Protein AF-A0A1M7TNS9-F1 (afdb_monomer_lite)

Structure (mmCIF, N/CA/C/O backbone):
data_AF-A0A1M7TNS9-F1
#
_entry.id   AF-A0A1M7TNS9-F1
#
loop_
_atom_site.group_PDB
_atom_site.id
_atom_site.type_symbol
_atom_site.label_atom_id
_atom_site.label_alt_id
_atom_site.label_comp_id
_atom_site.label_asym_id
_atom_site.label_entity_id
_atom_site.label_seq_id
_atom_site.pdbx_PDB_ins_code
_atom_site.Cartn_x
_atom_site.Cartn_y
_atom_site.Cartn_z
_atom_site.occupancy
_atom_site.B_iso_or_equiv
_atom_site.auth_seq_id
_atom_site.auth_comp_id
_atom_site.auth_asym_id
_atom_site.auth_atom_id
_atom_site.pdbx_PDB_model_num
ATOM 1 N N . MET A 1 1 ? 35.925 1.914 -122.940 1.00 44.91 1 MET A N 1
ATOM 2 C CA . MET A 1 1 ? 35.795 0.771 -122.012 1.00 44.91 1 MET A CA 1
ATOM 3 C C . MET A 1 1 ? 35.498 1.302 -120.625 1.00 44.91 1 MET A C 1
ATOM 5 O O . MET A 1 1 ? 36.158 2.247 -120.224 1.00 44.91 1 MET A O 1
ATOM 9 N N . SER A 1 2 ? 34.609 0.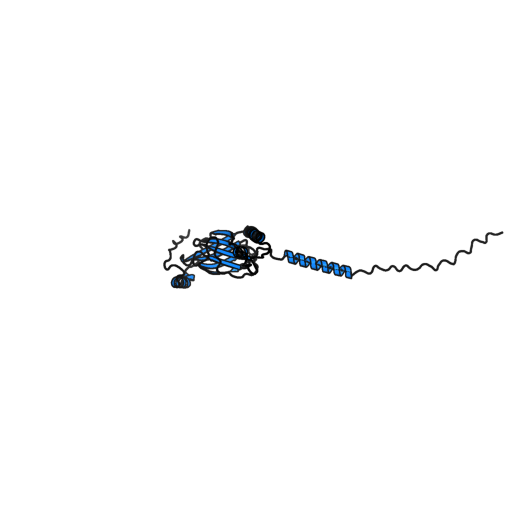695 -119.851 1.00 40.56 2 SER A N 1
ATOM 10 C CA . SER A 1 2 ? 33.141 0.746 -119.953 1.00 40.56 2 SER A CA 1
ATOM 11 C C . SER A 1 2 ? 32.619 0.941 -118.526 1.00 40.56 2 SER A C 1
ATOM 13 O O . SER A 1 2 ? 33.286 0.535 -117.581 1.00 40.56 2 SER A O 1
ATOM 15 N N . LYS A 1 3 ? 31.458 1.577 -118.369 1.00 41.41 3 LYS A N 1
ATOM 16 C CA . LYS A 1 3 ? 30.816 1.964 -117.098 1.00 41.41 3 LYS A CA 1
ATOM 17 C C . LYS A 1 3 ? 30.042 0.809 -116.423 1.00 41.41 3 LYS A C 1
ATOM 19 O O . LYS A 1 3 ? 29.083 1.068 -115.705 1.00 41.41 3 LYS A O 1
ATOM 24 N N . ASP A 1 4 ? 30.476 -0.439 -116.600 1.00 44.69 4 ASP A N 1
ATOM 25 C CA . ASP A 1 4 ? 29.670 -1.630 -116.267 1.00 44.69 4 ASP A CA 1
ATOM 26 C C . ASP A 1 4 ? 30.242 -2.495 -115.129 1.00 44.69 4 ASP A C 1
ATOM 28 O O . ASP A 1 4 ? 29.992 -3.693 -115.071 1.00 44.69 4 ASP A O 1
ATOM 32 N N . GLU A 1 5 ? 30.993 -1.905 -114.194 1.00 48.12 5 GLU A N 1
ATOM 33 C CA . GLU A 1 5 ? 31.653 -2.659 -113.109 1.00 48.12 5 GLU A CA 1
ATOM 34 C C . GLU A 1 5 ? 31.369 -2.100 -111.699 1.00 48.12 5 GLU A C 1
ATOM 36 O O . GLU A 1 5 ? 32.192 -2.203 -110.796 1.00 48.12 5 GLU A O 1
ATOM 41 N N . ILE A 1 6 ? 30.195 -1.484 -111.486 1.00 48.59 6 ILE A N 1
ATOM 42 C CA . ILE A 1 6 ? 29.756 -0.986 -110.157 1.00 48.59 6 ILE A CA 1
ATOM 43 C C . ILE A 1 6 ? 28.326 -1.453 -109.815 1.00 48.59 6 ILE A C 1
ATOM 45 O O . ILE A 1 6 ? 27.588 -0.797 -109.088 1.00 48.59 6 ILE A O 1
ATOM 49 N N . LEU A 1 7 ? 27.888 -2.605 -110.325 1.00 44.09 7 LEU A N 1
ATOM 50 C CA . LEU A 1 7 ? 26.550 -3.114 -110.009 1.00 44.09 7 LEU A CA 1
ATOM 51 C C . LEU A 1 7 ? 26.538 -4.629 -109.800 1.00 44.09 7 LEU A C 1
ATOM 53 O O . LEU A 1 7 ? 25.881 -5.345 -110.538 1.00 44.09 7 LEU A O 1
ATOM 57 N N . ASN A 1 8 ? 27.289 -5.118 -108.808 1.00 43.06 8 ASN A N 1
ATOM 58 C CA . ASN A 1 8 ? 27.123 -6.474 -108.263 1.00 43.06 8 ASN A CA 1
ATOM 59 C C . ASN A 1 8 ? 27.726 -6.616 -106.851 1.00 43.06 8 ASN A C 1
ATOM 61 O O . ASN A 1 8 ? 28.513 -7.511 -106.567 1.00 43.06 8 ASN A O 1
ATOM 65 N N . GLN A 1 9 ? 27.332 -5.727 -105.935 1.00 39.25 9 GLN A N 1
ATOM 66 C CA . GLN A 1 9 ? 27.571 -5.914 -104.497 1.00 39.25 9 GLN A CA 1
ATOM 67 C C . GLN A 1 9 ? 26.319 -5.544 -103.690 1.00 39.25 9 GLN A C 1
ATOM 69 O O . GLN A 1 9 ? 26.359 -4.802 -102.714 1.00 39.25 9 GLN A O 1
ATOM 74 N N . ALA A 1 10 ? 25.169 -6.030 -104.151 1.00 47.31 10 ALA A N 1
ATOM 75 C CA . ALA A 1 10 ? 23.907 -5.939 -103.437 1.00 47.31 10 ALA A CA 1
ATOM 76 C C . ALA A 1 10 ? 23.172 -7.271 -103.566 1.00 47.31 10 ALA A C 1
ATOM 78 O O . ALA A 1 10 ? 22.209 -7.341 -104.310 1.00 47.31 10 ALA A O 1
ATOM 79 N N . THR A 1 11 ? 23.668 -8.305 -102.877 1.00 42.72 11 THR A N 1
ATOM 80 C CA . THR A 1 11 ? 22.903 -9.460 -102.360 1.00 42.72 11 THR A CA 1
ATOM 81 C C . THR A 1 11 ? 23.885 -10.502 -101.831 1.00 42.72 11 THR A C 1
ATOM 83 O O . THR A 1 11 ? 24.214 -11.430 -102.550 1.00 42.72 11 THR A O 1
ATOM 86 N N . GLU A 1 12 ? 24.384 -10.316 -100.610 1.00 42.50 12 GLU A N 1
ATOM 87 C CA . GLU A 1 12 ? 24.831 -11.388 -99.698 1.00 42.50 12 GLU A CA 1
ATOM 88 C C . GLU A 1 12 ? 25.442 -10.732 -98.456 1.00 42.50 12 GLU A C 1
ATOM 90 O O . GLU A 1 12 ? 26.648 -10.665 -98.302 1.00 42.50 12 GLU A O 1
ATOM 95 N N . ASP A 1 13 ? 24.596 -10.149 -97.605 1.00 40.12 13 ASP A N 1
ATOM 96 C CA . ASP A 1 13 ? 24.930 -9.899 -96.189 1.00 40.12 13 ASP A CA 1
ATOM 97 C C . ASP A 1 13 ? 23.653 -9.625 -95.368 1.00 40.12 13 ASP A C 1
ATOM 99 O O . ASP A 1 13 ? 23.600 -8.829 -94.432 1.00 40.12 13 ASP A O 1
ATOM 103 N N . ALA A 1 14 ? 22.565 -10.312 -95.733 1.00 43.78 14 ALA A N 1
ATOM 104 C CA . ALA A 1 14 ? 21.267 -10.229 -95.065 1.00 43.78 14 ALA A CA 1
ATOM 105 C C . ALA A 1 14 ? 20.866 -11.578 -94.447 1.00 43.78 14 ALA A C 1
ATOM 107 O O . ALA A 1 14 ? 19.731 -12.025 -94.577 1.00 43.78 14 ALA A O 1
ATOM 108 N N . SER A 1 15 ? 21.790 -12.247 -93.756 1.00 42.84 15 SER A N 1
ATOM 109 C CA . SER A 1 15 ? 21.465 -13.430 -92.947 1.00 42.84 15 SER A CA 1
ATOM 110 C C . SER A 1 15 ? 22.387 -13.543 -91.733 1.00 42.84 15 SER A C 1
ATOM 112 O O . SER A 1 15 ? 23.173 -14.477 -91.603 1.00 42.84 15 SER A O 1
ATOM 114 N N . GLY A 1 16 ? 22.321 -12.560 -90.834 1.00 43.53 16 GLY A N 1
ATOM 115 C CA . GLY A 1 16 ? 23.214 -12.538 -89.674 1.00 43.53 16 GLY A CA 1
ATOM 116 C C . GLY A 1 16 ? 22.751 -11.734 -88.466 1.00 43.5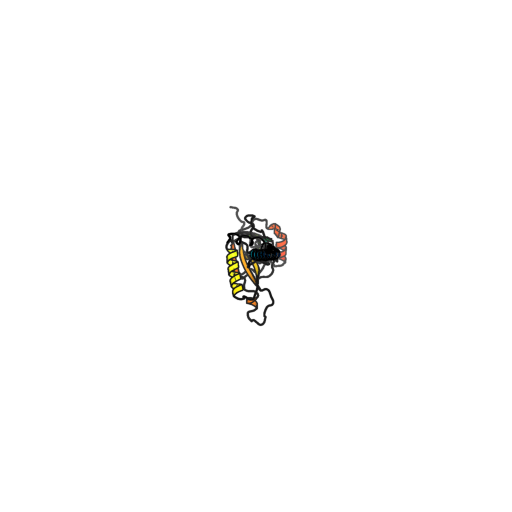3 16 GLY A C 1
ATOM 117 O O . GLY A 1 16 ? 23.543 -11.534 -87.551 1.00 43.53 16 GLY A O 1
ATOM 118 N N . VAL A 1 17 ? 21.497 -11.276 -88.393 1.00 43.16 17 VAL A N 1
ATOM 119 C CA . VAL A 1 17 ? 21.008 -10.604 -87.177 1.00 43.16 17 VAL A CA 1
ATOM 120 C C . VAL A 1 17 ? 20.424 -11.654 -86.238 1.00 43.16 17 VAL A C 1
ATOM 122 O O . VAL A 1 17 ? 19.230 -11.944 -86.244 1.00 43.16 17 VAL A O 1
ATOM 125 N N . LYS A 1 18 ? 21.297 -12.243 -85.411 1.00 47.69 18 LYS A N 1
ATOM 126 C CA . LYS A 1 18 ? 20.897 -12.990 -84.212 1.00 47.69 18 LYS A CA 1
ATOM 127 C C . LYS A 1 18 ? 19.943 -12.115 -83.400 1.00 47.69 18 LYS A C 1
ATOM 129 O O . LYS A 1 18 ? 20.357 -11.099 -82.840 1.00 47.69 18 LYS A O 1
ATOM 134 N N . SER A 1 19 ? 18.678 -12.520 -83.308 1.00 49.22 19 SER A N 1
ATOM 135 C CA . SER A 1 19 ? 17.723 -11.913 -82.389 1.00 49.22 19 SER A CA 1
ATOM 136 C C . SER A 1 19 ? 18.289 -12.004 -80.970 1.00 49.22 19 SER A C 1
ATOM 138 O O . SER A 1 19 ? 18.367 -13.092 -80.393 1.00 49.22 19 SER A O 1
ATOM 140 N N . LYS A 1 20 ? 18.697 -10.872 -80.391 1.00 52.25 20 LYS A N 1
ATOM 141 C CA . LYS A 1 20 ? 18.893 -10.765 -78.945 1.00 52.25 20 LYS A CA 1
ATOM 142 C C . LYS A 1 20 ? 17.519 -10.968 -78.309 1.00 52.25 20 LYS A C 1
ATOM 144 O O . LYS A 1 20 ? 16.731 -10.031 -78.235 1.00 52.25 20 LYS A O 1
ATOM 149 N N . GLN A 1 21 ? 17.211 -12.196 -77.892 1.00 49.78 21 GLN A N 1
ATOM 150 C CA . GLN A 1 21 ? 16.093 -12.437 -76.989 1.00 49.78 21 GLN A CA 1
ATOM 151 C C . GLN A 1 21 ? 16.329 -11.579 -75.744 1.00 49.78 21 GLN A C 1
ATOM 153 O O . GLN A 1 21 ? 17.266 -11.812 -74.980 1.00 49.78 21 GLN A O 1
ATOM 158 N N . ALA A 1 22 ? 15.505 -10.548 -75.573 1.00 54.09 22 ALA A N 1
ATOM 159 C CA . ALA A 1 22 ? 15.436 -9.787 -74.343 1.00 54.09 22 ALA A CA 1
ATOM 160 C C . ALA A 1 22 ? 14.963 -10.743 -73.241 1.00 54.09 22 ALA A C 1
ATOM 162 O O . ALA A 1 22 ? 13.783 -11.081 -73.151 1.00 54.09 22 ALA A O 1
ATOM 163 N N . ILE A 1 23 ? 15.901 -11.226 -72.426 1.00 53.84 23 ILE A N 1
ATOM 164 C CA . ILE A 1 23 ? 15.588 -11.976 -71.213 1.00 53.84 23 ILE A CA 1
ATOM 165 C C . ILE A 1 23 ? 14.885 -10.985 -70.285 1.00 53.84 23 ILE A C 1
ATOM 167 O O . ILE A 1 23 ? 15.528 -10.143 -69.658 1.00 53.84 23 ILE A O 1
ATOM 171 N N . ALA A 1 24 ? 13.553 -11.045 -70.240 1.00 59.25 24 ALA A N 1
ATOM 172 C CA . ALA A 1 24 ? 12.770 -10.262 -69.297 1.00 59.25 24 ALA A CA 1
ATOM 173 C C . ALA A 1 24 ? 13.310 -10.528 -67.879 1.00 59.25 24 ALA A C 1
ATOM 175 O O . ALA A 1 24 ? 13.500 -11.696 -67.516 1.00 59.25 24 ALA A O 1
ATOM 176 N N . PRO A 1 25 ? 13.586 -9.487 -67.069 1.00 58.31 25 PRO A N 1
ATOM 177 C CA . PRO A 1 25 ? 14.150 -9.673 -65.743 1.00 58.31 25 PRO A CA 1
ATOM 178 C C . PRO A 1 25 ? 13.197 -10.551 -64.939 1.00 58.31 25 PRO A C 1
ATOM 180 O O . PRO A 1 25 ? 12.050 -10.180 -64.676 1.00 58.31 25 PRO A O 1
ATOM 183 N N . LYS A 1 26 ? 13.664 -11.754 -64.590 1.00 55.75 26 LYS A N 1
ATOM 184 C CA . LYS A 1 26 ? 12.904 -12.756 -63.844 1.00 55.75 26 LYS A CA 1
ATOM 185 C C . LYS A 1 26 ? 12.477 -12.110 -62.525 1.00 55.75 26 LYS A C 1
ATOM 187 O O . LYS A 1 26 ? 13.290 -11.934 -61.620 1.00 55.75 26 LYS A O 1
ATOM 192 N N . LYS A 1 27 ? 11.214 -11.671 -62.466 1.00 57.38 27 LYS A N 1
ATOM 193 C CA . LYS A 1 27 ? 10.618 -10.887 -61.376 1.00 57.38 27 LYS A CA 1
ATOM 194 C C . LYS A 1 27 ? 10.907 -11.612 -60.063 1.00 57.38 27 LYS A C 1
ATOM 196 O O . LYS A 1 27 ? 10.343 -12.673 -59.807 1.00 57.38 27 LYS A O 1
ATOM 201 N N . ASN A 1 28 ? 11.837 -11.073 -59.274 1.00 60.94 28 ASN A N 1
ATOM 202 C CA . ASN A 1 28 ? 12.432 -11.760 -58.128 1.00 60.94 28 ASN A CA 1
ATOM 203 C C . ASN A 1 28 ? 11.440 -11.772 -56.944 1.00 60.94 28 ASN A C 1
ATOM 205 O O . ASN A 1 28 ? 11.574 -11.032 -55.970 1.00 60.94 28 ASN A O 1
ATOM 209 N N . SER A 1 29 ? 10.365 -12.558 -57.072 1.00 62.47 29 SER A N 1
ATOM 210 C CA . SER A 1 29 ? 9.245 -12.623 -56.122 1.00 62.47 29 SER A CA 1
ATOM 211 C C . SER A 1 29 ? 9.676 -13.148 -54.752 1.00 62.47 29 SER A C 1
ATOM 213 O O . SER A 1 29 ? 9.103 -12.757 -53.737 1.00 62.47 29 SER A O 1
ATOM 215 N N . LYS A 1 30 ? 10.739 -13.962 -54.714 1.00 65.25 30 LYS A N 1
ATOM 216 C CA . LYS A 1 30 ? 11.365 -14.448 -53.479 1.00 65.25 30 LYS A CA 1
ATOM 217 C C . LYS A 1 30 ? 12.004 -13.315 -52.672 1.00 65.25 30 LYS A C 1
ATOM 219 O O . LYS A 1 30 ? 11.845 -13.293 -51.459 1.00 65.25 30 LYS A O 1
ATOM 224 N N . PHE A 1 31 ? 12.641 -12.340 -53.332 1.00 67.75 31 PHE A N 1
ATOM 225 C CA . PHE A 1 31 ? 13.213 -11.170 -52.655 1.00 67.75 31 PHE A CA 1
ATOM 226 C C . PHE A 1 31 ? 12.115 -10.332 -51.990 1.00 67.75 31 PHE A C 1
ATOM 228 O O . PHE A 1 31 ? 12.182 -10.067 -50.797 1.00 67.75 31 PHE A O 1
ATOM 235 N N . LYS A 1 32 ? 11.029 -10.036 -52.721 1.00 76.06 32 LYS A N 1
ATOM 236 C CA . LYS A 1 32 ? 9.882 -9.283 -52.179 1.00 76.06 32 LYS A CA 1
ATOM 237 C C . LYS A 1 32 ? 9.186 -10.004 -51.019 1.00 76.06 32 LYS A C 1
ATOM 239 O O . LYS A 1 32 ? 8.798 -9.357 -50.052 1.00 76.06 32 LYS A O 1
ATOM 244 N N . ARG A 1 33 ? 9.058 -11.335 -51.090 1.00 80.94 33 ARG A N 1
ATOM 245 C CA . ARG A 1 33 ? 8.479 -12.150 -50.011 1.00 80.94 33 ARG A CA 1
ATOM 246 C C . ARG A 1 33 ? 9.361 -12.153 -48.759 1.00 80.94 33 ARG A C 1
ATOM 248 O O . ARG A 1 33 ? 8.836 -11.989 -47.665 1.00 80.94 33 ARG A O 1
ATOM 255 N N . ASN A 1 34 ? 10.679 -12.276 -48.912 1.00 83.69 34 ASN A N 1
ATOM 256 C CA . ASN A 1 34 ? 11.610 -12.259 -47.782 1.00 83.69 34 ASN A CA 1
ATOM 257 C C . ASN A 1 34 ? 11.671 -10.877 -47.114 1.00 83.69 34 ASN A C 1
ATOM 259 O O . ASN A 1 34 ? 11.631 -10.797 -45.891 1.00 83.69 34 ASN A O 1
ATOM 263 N N . THR A 1 35 ? 11.686 -9.792 -47.896 1.00 88.69 35 THR A N 1
ATOM 264 C CA . THR A 1 35 ? 11.624 -8.424 -47.358 1.00 88.69 35 THR A CA 1
ATOM 265 C C . THR A 1 35 ? 10.333 -8.183 -46.578 1.00 88.69 35 THR A C 1
ATOM 267 O O . THR A 1 35 ? 10.379 -7.624 -45.486 1.00 88.69 35 THR A O 1
ATOM 270 N N . LEU A 1 36 ? 9.188 -8.649 -47.091 1.00 90.00 36 LEU A N 1
ATOM 271 C CA . LEU A 1 36 ? 7.907 -8.512 -46.397 1.00 90.00 36 LEU A CA 1
ATOM 272 C C . LEU A 1 36 ? 7.891 -9.280 -45.067 1.00 90.00 36 LEU A C 1
ATOM 274 O O . LEU A 1 36 ? 7.449 -8.736 -44.062 1.00 90.00 36 LEU A O 1
ATOM 278 N N . ILE A 1 37 ? 8.414 -10.511 -45.037 1.00 91.62 37 ILE A N 1
ATOM 279 C CA . ILE A 1 37 ? 8.501 -11.312 -43.805 1.00 91.62 37 ILE A CA 1
ATOM 280 C C . ILE A 1 37 ? 9.378 -10.613 -42.758 1.00 91.62 37 ILE A C 1
ATOM 282 O O . ILE A 1 37 ? 8.980 -10.517 -41.601 1.00 91.62 37 ILE A O 1
ATOM 286 N N . ILE A 1 38 ? 10.539 -10.082 -43.156 1.00 93.38 38 ILE A N 1
ATOM 287 C CA . ILE A 1 38 ? 11.439 -9.361 -42.242 1.00 93.38 38 ILE A CA 1
ATOM 288 C C . ILE A 1 38 ? 10.752 -8.117 -41.670 1.00 93.38 38 ILE A C 1
ATOM 290 O O . ILE A 1 38 ? 10.816 -7.894 -40.464 1.00 93.38 38 ILE A O 1
ATOM 294 N N . LEU A 1 39 ? 10.054 -7.335 -42.500 1.00 93.88 39 LEU A N 1
ATOM 295 C CA . LEU A 1 39 ? 9.316 -6.159 -42.032 1.00 93.88 39 LEU A CA 1
ATOM 296 C C . LEU A 1 39 ? 8.210 -6.534 -41.043 1.00 93.88 39 LEU A C 1
ATOM 298 O O . LEU A 1 39 ? 8.081 -5.880 -40.014 1.00 93.88 39 LEU A O 1
ATOM 302 N N . VAL A 1 40 ? 7.465 -7.614 -41.298 1.00 94.00 40 VAL A N 1
ATOM 303 C CA . VAL A 1 40 ? 6.456 -8.115 -40.352 1.00 94.00 40 VAL A CA 1
ATOM 304 C C . VAL A 1 40 ? 7.104 -8.520 -39.027 1.00 94.00 40 VAL A C 1
ATOM 306 O O . VAL A 1 40 ? 6.605 -8.128 -37.978 1.00 94.00 40 VAL A O 1
ATOM 309 N N . ILE A 1 41 ? 8.236 -9.232 -39.047 1.00 93.25 41 ILE A N 1
ATOM 310 C CA . ILE A 1 41 ? 8.958 -9.615 -37.821 1.00 93.25 41 ILE A CA 1
ATOM 311 C C . ILE A 1 41 ? 9.432 -8.376 -37.055 1.00 93.25 41 ILE A C 1
ATOM 313 O O . ILE A 1 41 ? 9.261 -8.321 -35.841 1.00 93.25 41 ILE A O 1
ATOM 317 N N . ILE A 1 42 ? 9.978 -7.366 -37.739 1.00 92.62 42 ILE A N 1
ATOM 318 C CA . ILE A 1 42 ? 10.406 -6.110 -37.110 1.00 92.62 42 ILE A CA 1
ATOM 319 C C . ILE A 1 42 ? 9.206 -5.375 -36.510 1.00 92.62 42 ILE A C 1
ATOM 321 O O . ILE A 1 42 ? 9.280 -4.946 -35.364 1.00 92.62 42 ILE A O 1
ATOM 325 N N . CYS A 1 43 ? 8.088 -5.258 -37.229 1.00 89.69 43 CYS A N 1
ATOM 326 C CA . CYS A 1 43 ? 6.877 -4.621 -36.714 1.00 89.69 43 CYS A CA 1
ATOM 327 C C . CYS A 1 43 ? 6.316 -5.364 -35.497 1.00 89.69 43 CYS A C 1
ATOM 329 O O . CYS A 1 43 ? 5.977 -4.722 -34.506 1.00 89.69 43 CYS A O 1
ATOM 331 N N . VAL A 1 44 ? 6.271 -6.699 -35.535 1.00 86.88 44 VAL A N 1
ATOM 332 C CA . VAL A 1 44 ? 5.850 -7.528 -34.397 1.00 86.88 44 VAL A CA 1
ATOM 333 C C . VAL A 1 44 ? 6.815 -7.360 -33.226 1.00 86.88 44 VAL A C 1
ATOM 335 O O . VAL A 1 44 ? 6.365 -7.188 -32.102 1.00 86.88 44 VAL A O 1
ATOM 338 N N . PHE A 1 45 ? 8.128 -7.342 -33.465 1.00 84.19 45 PHE A N 1
ATOM 339 C CA . PHE A 1 45 ? 9.131 -7.135 -32.421 1.00 84.19 45 PHE A CA 1
ATOM 340 C C . PHE A 1 45 ? 9.048 -5.730 -31.814 1.00 84.19 45 PHE A C 1
ATOM 342 O O . PHE A 1 45 ? 9.101 -5.586 -30.595 1.00 84.19 45 PHE A O 1
ATOM 349 N N . MET A 1 46 ? 8.877 -4.688 -32.628 1.00 83.19 46 MET A N 1
ATOM 350 C CA . MET A 1 46 ? 8.695 -3.322 -32.135 1.00 83.19 46 MET A CA 1
ATOM 351 C C . MET A 1 46 ? 7.401 -3.200 -31.332 1.00 83.19 46 MET A C 1
ATOM 353 O O . MET A 1 46 ? 7.457 -2.715 -30.207 1.00 83.19 46 MET A O 1
ATOM 357 N N . ALA A 1 47 ? 6.278 -3.715 -31.843 1.00 78.56 47 ALA A N 1
ATOM 358 C CA . ALA A 1 47 ? 5.012 -3.757 -31.112 1.00 78.56 47 ALA A CA 1
ATOM 359 C C . ALA A 1 47 ? 5.148 -4.535 -29.794 1.00 78.56 47 ALA A C 1
ATOM 361 O O . ALA A 1 47 ? 4.678 -4.095 -28.752 1.00 78.56 47 ALA A O 1
ATOM 362 N N . TYR A 1 48 ? 5.859 -5.661 -29.806 1.00 75.38 48 TYR A N 1
ATOM 363 C CA . TYR A 1 48 ? 6.116 -6.458 -28.612 1.00 75.38 48 TYR A CA 1
ATOM 364 C C . TYR A 1 48 ? 6.921 -5.700 -27.549 1.00 75.38 48 TYR A C 1
ATOM 366 O O . TYR A 1 48 ? 6.639 -5.821 -26.360 1.00 75.38 48 TYR A O 1
ATOM 374 N N . ASN A 1 49 ? 7.908 -4.898 -27.956 1.00 73.38 49 ASN A N 1
ATOM 375 C CA . ASN A 1 49 ? 8.717 -4.106 -27.029 1.00 73.38 49 ASN A CA 1
ATOM 376 C C . ASN A 1 49 ? 8.012 -2.827 -26.552 1.00 73.38 49 ASN A C 1
ATOM 378 O O . ASN A 1 49 ? 8.271 -2.387 -25.434 1.00 73.38 49 ASN A O 1
ATOM 382 N N . THR A 1 50 ? 7.126 -2.228 -27.353 1.00 70.25 50 THR A N 1
ATOM 383 C CA . THR A 1 50 ? 6.367 -1.031 -26.952 1.00 70.25 50 THR A CA 1
ATOM 384 C C . THR A 1 50 ? 5.154 -1.355 -26.087 1.00 70.25 50 THR A C 1
ATOM 386 O O . THR A 1 50 ? 4.804 -0.551 -25.230 1.00 70.25 50 THR A O 1
ATOM 389 N N . LEU A 1 51 ? 4.536 -2.524 -26.279 1.00 65.88 51 LEU A N 1
ATOM 390 C CA . LEU A 1 51 ? 3.352 -2.962 -25.531 1.00 65.88 51 LEU A CA 1
ATOM 391 C C . LEU A 1 51 ? 3.689 -3.652 -24.205 1.00 65.88 51 LEU A C 1
ATOM 393 O O . LEU A 1 51 ? 2.792 -3.892 -23.399 1.00 65.88 51 LEU A O 1
ATOM 397 N N . ARG A 1 52 ? 4.961 -3.993 -23.956 1.00 67.25 52 ARG A N 1
ATOM 398 C CA . ARG A 1 52 ? 5.363 -4.560 -22.668 1.00 67.25 52 ARG A CA 1
ATOM 399 C C . ARG A 1 52 ? 5.268 -3.488 -21.578 1.00 67.25 52 ARG A C 1
ATOM 401 O O . ARG A 1 52 ? 5.883 -2.429 -21.724 1.00 67.25 52 ARG A O 1
ATOM 408 N N . PRO A 1 53 ? 4.569 -3.773 -20.467 1.00 68.50 53 PRO A N 1
ATOM 409 C CA . PRO A 1 53 ? 4.606 -2.892 -19.319 1.00 68.50 53 PRO A CA 1
ATOM 410 C C . PRO A 1 53 ? 6.056 -2.715 -18.859 1.00 68.50 53 PRO A C 1
ATOM 412 O O . PRO A 1 53 ? 6.791 -3.694 -18.691 1.00 68.50 53 PRO A O 1
ATOM 415 N N . LYS A 1 54 ? 6.485 -1.461 -18.708 1.00 77.69 54 LYS A N 1
ATOM 416 C CA . LYS A 1 54 ? 7.834 -1.135 -18.241 1.00 77.69 54 LYS A CA 1
ATOM 417 C C . LYS A 1 54 ? 7.849 -1.168 -16.712 1.00 77.69 54 LYS A C 1
ATOM 419 O O . LYS A 1 54 ? 6.907 -0.667 -16.105 1.00 77.69 54 LYS A O 1
ATOM 424 N N . PRO A 1 55 ? 8.886 -1.739 -16.081 1.00 81.62 55 PRO A N 1
ATOM 425 C CA . PRO A 1 55 ? 9.003 -1.699 -14.634 1.00 81.62 55 PRO A CA 1
ATOM 426 C C . PRO A 1 55 ? 9.159 -0.250 -14.124 1.00 81.62 55 PRO A C 1
ATOM 428 O O . PRO A 1 55 ? 9.684 0.595 -14.855 1.00 81.62 55 PRO A O 1
ATOM 431 N N . PRO A 1 56 ? 8.769 0.025 -12.868 1.00 90.31 56 PRO A N 1
ATOM 432 C CA . PRO A 1 56 ? 8.193 -0.926 -11.922 1.00 90.31 56 PRO A CA 1
ATOM 433 C C . PRO A 1 56 ? 6.719 -1.213 -12.213 1.00 90.31 56 PRO A C 1
ATOM 435 O O . PRO A 1 56 ? 5.921 -0.314 -12.442 1.00 90.31 56 PRO A O 1
ATOM 438 N N . MET A 1 57 ? 6.374 -2.493 -12.148 1.00 91.31 57 MET A N 1
ATOM 439 C CA . MET A 1 57 ? 4.996 -2.977 -12.136 1.00 91.31 57 MET A CA 1
ATOM 440 C C . MET A 1 57 ? 4.730 -3.602 -10.776 1.00 91.31 57 MET A C 1
ATOM 442 O O . MET A 1 57 ? 5.619 -4.258 -10.221 1.00 91.31 57 MET A O 1
ATOM 446 N N . ILE A 1 58 ? 3.525 -3.413 -10.259 1.00 92.25 58 ILE A N 1
ATOM 447 C CA . ILE A 1 58 ? 3.052 -4.022 -9.020 1.00 92.25 58 ILE A CA 1
ATOM 448 C C . ILE A 1 58 ? 2.647 -5.454 -9.340 1.00 92.25 58 ILE A C 1
ATOM 450 O O . ILE A 1 58 ? 1.927 -5.694 -10.302 1.00 92.25 58 ILE A O 1
ATOM 454 N N . TYR A 1 59 ? 3.129 -6.402 -8.551 1.00 91.12 59 TYR A N 1
ATOM 455 C CA . TYR A 1 59 ? 2.781 -7.814 -8.679 1.00 91.12 59 TYR A CA 1
ATOM 456 C C . TYR A 1 59 ? 1.926 -8.293 -7.504 1.00 91.12 59 TYR A C 1
ATOM 458 O O . TYR A 1 59 ? 0.992 -9.076 -7.683 1.00 91.12 59 TYR A O 1
ATOM 466 N N . ASP A 1 60 ? 2.225 -7.779 -6.311 1.00 91.19 60 ASP A N 1
ATOM 467 C CA . ASP A 1 60 ? 1.474 -8.058 -5.095 1.00 91.19 60 ASP A CA 1
ATOM 468 C C . ASP A 1 60 ? 1.013 -6.749 -4.444 1.00 91.19 60 ASP A C 1
ATOM 470 O O . ASP A 1 60 ? 1.654 -5.704 -4.583 1.00 91.19 60 ASP A O 1
ATOM 474 N N . LEU A 1 61 ? -0.074 -6.810 -3.683 1.00 92.06 61 LEU A N 1
ATOM 475 C CA . LEU A 1 61 ? -0.515 -5.701 -2.844 1.00 92.06 61 LEU A CA 1
ATOM 476 C C . LEU A 1 61 ? -0.767 -6.198 -1.418 1.00 92.06 61 LEU A C 1
ATOM 478 O O . LEU A 1 61 ? -1.336 -7.268 -1.208 1.00 92.06 61 LEU A O 1
ATOM 482 N N . ALA A 1 62 ? -0.311 -5.430 -0.437 1.00 92.75 62 ALA A N 1
ATOM 483 C CA . ALA A 1 62 ? -0.425 -5.747 0.982 1.00 92.75 62 ALA A CA 1
ATOM 484 C C . ALA A 1 62 ? -1.126 -4.609 1.729 1.00 92.75 62 ALA A C 1
ATOM 486 O O . ALA A 1 62 ? -0.971 -3.448 1.360 1.00 92.75 62 ALA A O 1
ATOM 487 N N . LEU A 1 63 ? -1.866 -4.951 2.783 1.00 93.56 63 LEU A N 1
ATOM 488 C CA . LEU A 1 63 ? -2.415 -3.996 3.740 1.00 93.56 63 LEU A CA 1
ATOM 489 C C . LEU A 1 63 ? -1.799 -4.301 5.097 1.00 93.56 63 LEU A C 1
ATOM 491 O O . LEU A 1 63 ? -1.810 -5.446 5.544 1.00 93.56 63 LEU A O 1
ATOM 495 N N . VAL A 1 64 ? -1.281 -3.267 5.740 1.00 94.69 64 VAL A N 1
ATOM 496 C CA . VAL A 1 64 ? -0.780 -3.304 7.111 1.00 94.69 64 VAL A CA 1
ATOM 497 C C . VAL A 1 64 ? -1.435 -2.184 7.899 1.00 94.69 64 VAL A C 1
ATOM 499 O O . VAL A 1 64 ? -1.875 -1.184 7.326 1.00 94.69 64 VAL A O 1
ATOM 502 N N . SER A 1 65 ? -1.519 -2.341 9.213 1.00 94.12 65 SER A N 1
ATOM 503 C CA . SER A 1 65 ? -2.261 -1.397 10.041 1.00 94.12 65 SER A CA 1
ATOM 504 C C . SER A 1 65 ? -1.673 -1.232 11.431 1.00 94.12 65 SER A C 1
ATOM 506 O O . SER A 1 65 ? -1.002 -2.122 11.956 1.00 94.12 65 SER A O 1
ATOM 508 N N . GLN A 1 66 ? -1.893 -0.048 12.006 1.00 93.12 66 GLN A N 1
ATOM 509 C CA . GLN A 1 66 ? -1.492 0.260 13.380 1.00 93.12 66 GLN A CA 1
ATOM 510 C C . GLN A 1 66 ? -2.440 -0.373 14.397 1.00 93.12 66 GLN A C 1
ATOM 512 O O . GLN A 1 66 ? -2.020 -0.807 15.465 1.00 93.12 66 GLN A O 1
ATOM 517 N N . HIS A 1 67 ? -3.723 -0.423 14.048 1.00 92.12 67 HIS A N 1
ATOM 518 C CA . HIS A 1 67 ? -4.782 -1.049 14.826 1.00 92.12 67 HIS A CA 1
ATOM 519 C C . HIS A 1 67 ? -5.315 -2.291 14.126 1.00 92.12 67 HIS A C 1
ATOM 521 O O . HIS A 1 67 ? -5.069 -2.512 12.941 1.00 92.12 67 HIS A O 1
ATOM 527 N N . TYR A 1 68 ? -6.113 -3.073 14.849 1.00 93.25 68 TYR A N 1
ATOM 528 C CA . TYR A 1 68 ? -6.971 -4.073 14.231 1.00 93.25 68 TYR A CA 1
ATOM 529 C C . TYR A 1 68 ? -8.057 -3.370 13.399 1.00 93.25 68 TYR A C 1
ATOM 531 O O . TYR A 1 68 ? -8.942 -2.702 13.942 1.00 93.25 68 TYR A O 1
ATOM 539 N N . VAL A 1 69 ? -7.987 -3.501 12.077 1.00 94.06 69 VAL A N 1
ATOM 540 C CA . VAL A 1 69 ? -8.886 -2.857 11.113 1.00 94.06 69 VAL A CA 1
ATOM 541 C C . VAL A 1 69 ? -9.500 -3.880 10.164 1.00 94.06 69 VAL A C 1
ATOM 543 O O . VAL A 1 69 ? -8.955 -4.963 9.963 1.00 94.06 69 VAL A O 1
ATOM 546 N N . TRP A 1 70 ? -10.618 -3.520 9.538 1.00 94.50 70 TRP A N 1
ATOM 547 C CA . TRP A 1 70 ? -11.167 -4.211 8.376 1.00 94.50 70 TRP A CA 1
ATOM 548 C C . TRP A 1 70 ? -10.988 -3.350 7.125 1.00 94.50 70 TRP A C 1
ATOM 550 O O . TRP A 1 70 ? -11.634 -2.313 6.986 1.00 94.50 70 TRP A O 1
ATOM 560 N N . GLY A 1 71 ? -10.145 -3.788 6.193 1.00 94.06 71 GLY A N 1
ATOM 561 C CA . GLY A 1 71 ? -9.978 -3.144 4.896 1.00 94.06 71 GLY A CA 1
ATOM 562 C C . GLY A 1 71 ? -11.171 -3.416 3.983 1.00 94.06 71 GLY A C 1
ATOM 563 O O . GLY A 1 71 ? -11.214 -4.460 3.329 1.00 94.06 71 GLY A O 1
ATOM 564 N N . GLU A 1 72 ? -12.135 -2.496 3.939 1.00 93.12 72 GLU A N 1
ATOM 565 C CA . GLU A 1 72 ? -13.372 -2.655 3.168 1.00 93.12 72 GLU A CA 1
ATOM 566 C C . GLU A 1 72 ? -13.137 -2.547 1.669 1.00 93.12 72 GLU A C 1
ATOM 568 O O . GLU A 1 72 ? -13.570 -3.414 0.905 1.00 93.12 72 GLU A O 1
ATOM 573 N N . ARG A 1 73 ? -12.489 -1.462 1.242 1.00 92.62 73 ARG A N 1
ATOM 574 C CA . ARG A 1 73 ? -12.365 -1.153 -0.176 1.00 92.62 73 ARG A CA 1
ATOM 575 C C . ARG A 1 73 ? -11.157 -0.274 -0.439 1.00 92.62 73 ARG A C 1
ATOM 577 O O . ARG A 1 73 ? -11.084 0.854 0.033 1.00 92.62 73 ARG A O 1
ATOM 584 N N . PHE A 1 74 ? -10.261 -0.789 -1.267 1.00 93.31 74 PHE A N 1
ATOM 585 C CA . PHE A 1 74 ? -9.166 -0.038 -1.860 1.00 93.31 74 PHE A CA 1
ATOM 586 C C . PHE A 1 74 ? -9.323 -0.135 -3.368 1.00 93.31 74 PHE A C 1
ATOM 588 O O . PHE A 1 74 ? -9.457 -1.233 -3.906 1.00 93.31 74 PHE A O 1
ATOM 595 N N . THR A 1 75 ? -9.423 0.996 -4.053 1.00 92.75 75 THR A N 1
ATOM 596 C CA . THR A 1 75 ? -9.653 1.052 -5.501 1.00 92.75 75 THR A CA 1
ATOM 597 C C . THR A 1 75 ? -8.703 2.058 -6.120 1.00 92.75 75 THR A C 1
ATOM 599 O O . THR A 1 75 ? -8.538 3.154 -5.597 1.00 92.75 75 THR A O 1
ATOM 602 N N . PHE A 1 76 ? -8.077 1.671 -7.220 1.00 92.50 76 PHE A N 1
ATOM 603 C CA . PHE A 1 76 ? -7.066 2.443 -7.916 1.00 92.50 76 PHE A CA 1
ATOM 604 C C . PHE A 1 76 ? -7.573 2.881 -9.287 1.00 92.50 76 PHE A C 1
ATOM 606 O O . PHE A 1 76 ? -8.278 2.121 -9.956 1.00 92.50 76 PHE A O 1
ATOM 613 N N . ASP A 1 77 ? -7.182 4.097 -9.677 1.00 88.94 77 ASP A N 1
ATOM 614 C CA . ASP A 1 77 ? -7.417 4.688 -11.004 1.00 88.94 77 ASP A CA 1
ATOM 615 C C . ASP A 1 77 ? -8.890 4.628 -11.471 1.00 88.94 77 ASP A C 1
ATOM 617 O O . ASP A 1 77 ? -9.186 4.267 -12.609 1.00 88.94 77 ASP A O 1
ATOM 621 N N . ASP A 1 78 ? -9.821 4.973 -10.570 1.00 72.56 78 ASP A N 1
ATOM 622 C CA . ASP A 1 78 ? -11.281 4.893 -10.781 1.00 72.56 78 ASP A CA 1
ATOM 623 C C . ASP A 1 78 ? -11.984 6.267 -10.815 1.00 72.56 78 ASP A C 1
ATOM 625 O O . ASP A 1 78 ? -13.174 6.311 -11.118 1.00 72.56 78 ASP A O 1
ATOM 629 N N . PHE A 1 79 ? -11.319 7.404 -10.529 1.00 60.75 79 PHE A N 1
ATOM 630 C CA . PHE A 1 79 ? -12.051 8.673 -10.324 1.00 60.75 79 PHE A CA 1
ATOM 631 C C . PHE A 1 79 ? -12.686 9.265 -11.584 1.00 60.75 79 PHE A C 1
ATOM 633 O O . PHE A 1 79 ? -13.642 10.030 -11.466 1.00 60.75 79 PHE A O 1
ATOM 640 N N . ASP A 1 80 ? -12.212 8.913 -12.779 1.00 56.44 80 ASP A N 1
ATOM 641 C CA . ASP A 1 80 ? -12.716 9.468 -14.041 1.00 56.44 80 ASP A CA 1
ATOM 642 C C . ASP A 1 80 ? -13.340 8.428 -14.989 1.00 56.44 80 ASP A C 1
ATOM 644 O O . ASP A 1 80 ? -13.787 8.785 -16.083 1.00 56.44 80 ASP A O 1
ATOM 648 N N . GLY A 1 81 ? -13.378 7.151 -14.588 1.00 56.22 81 GLY A N 1
ATOM 649 C CA . GLY A 1 81 ? -13.888 6.042 -15.402 1.00 56.22 81 GLY A CA 1
ATOM 650 C C . GLY A 1 81 ? -13.078 5.742 -16.672 1.00 56.22 81 GLY A C 1
ATOM 651 O O . GLY A 1 81 ? -13.564 5.005 -17.532 1.00 56.22 81 GLY A O 1
ATOM 652 N N . LYS A 1 82 ? -11.875 6.315 -16.826 1.00 56.03 82 LYS A N 1
ATOM 653 C CA . LYS A 1 82 ? -10.997 6.126 -17.997 1.00 56.03 82 LYS A CA 1
ATOM 654 C C . LYS A 1 82 ? -9.764 5.275 -17.695 1.00 56.03 82 LYS A C 1
ATOM 656 O O . LYS A 1 82 ? -9.108 4.821 -18.633 1.00 56.03 82 LYS A O 1
ATOM 661 N N . GLY A 1 83 ? -9.447 5.062 -16.420 1.00 60.34 83 GLY A N 1
ATOM 662 C CA . GLY A 1 83 ? -8.397 4.147 -15.982 1.00 60.34 83 GLY A CA 1
ATOM 663 C C . GLY A 1 83 ? -8.812 2.675 -16.055 1.00 60.34 83 GLY A C 1
ATOM 664 O O . GLY A 1 83 ? -9.995 2.326 -16.050 1.00 60.34 83 GLY A O 1
ATOM 665 N N . ASN A 1 84 ? -7.819 1.782 -16.091 1.00 67.94 84 ASN A N 1
ATOM 666 C CA . ASN A 1 84 ? -8.054 0.372 -15.785 1.00 67.94 84 ASN A CA 1
ATOM 667 C C . ASN A 1 84 ? -8.304 0.270 -14.283 1.00 67.94 84 ASN A C 1
ATOM 669 O O . ASN A 1 84 ? -7.357 0.151 -13.516 1.00 67.94 84 ASN A O 1
ATOM 673 N N . ARG A 1 85 ? -9.568 0.324 -13.866 1.00 82.06 85 ARG A N 1
ATOM 674 C CA . ARG A 1 85 ? -9.949 0.152 -12.465 1.00 82.06 85 ARG A CA 1
ATOM 675 C C . ARG A 1 85 ? -9.476 -1.204 -11.947 1.00 82.06 85 ARG A C 1
ATOM 677 O O . ARG A 1 85 ? -9.873 -2.250 -12.465 1.00 82.06 85 ARG A O 1
ATOM 684 N N . TRP A 1 86 ? -8.720 -1.191 -10.858 1.00 86.38 86 TRP A N 1
ATOM 685 C CA . TRP A 1 86 ? -8.401 -2.393 -10.091 1.00 86.38 86 TRP A CA 1
ATOM 686 C C . TRP A 1 86 ? -8.436 -2.086 -8.596 1.00 86.38 86 TRP A C 1
ATOM 688 O O . TRP A 1 86 ? -8.356 -0.938 -8.171 1.00 86.38 86 TRP A O 1
ATOM 698 N N . GLY A 1 87 ? -8.642 -3.105 -7.772 1.00 82.31 87 GLY A N 1
ATOM 699 C CA . GLY A 1 87 ? -8.839 -2.902 -6.345 1.00 82.31 87 GLY A CA 1
ATOM 700 C C . GLY A 1 87 ? -9.449 -4.113 -5.670 1.00 82.31 87 GLY A C 1
ATOM 701 O O . GLY A 1 87 ? -9.879 -5.054 -6.336 1.00 82.31 87 GLY A O 1
ATOM 702 N N . PHE A 1 88 ? -9.468 -4.095 -4.342 1.00 81.75 88 PHE A N 1
ATOM 703 C CA . PHE A 1 88 ? -10.004 -5.177 -3.529 1.00 81.75 88 PHE A CA 1
ATOM 704 C C . PHE A 1 88 ? -10.217 -4.751 -2.070 1.00 81.75 88 PHE A C 1
ATOM 706 O O . PHE A 1 88 ? -9.756 -3.699 -1.625 1.00 81.75 88 PHE A O 1
ATOM 713 N N . GLY A 1 89 ? -10.954 -5.580 -1.330 1.00 84.19 89 GLY A N 1
ATOM 714 C CA . GLY A 1 89 ? -11.014 -5.533 0.129 1.00 84.19 89 GLY A CA 1
ATOM 715 C C . GLY A 1 89 ? -10.030 -6.543 0.720 1.00 84.19 89 GLY A C 1
ATOM 716 O O . GLY A 1 89 ? -9.868 -7.635 0.178 1.00 84.19 89 GLY A O 1
ATOM 717 N N . PHE A 1 90 ? -9.369 -6.186 1.817 1.00 84.19 90 PHE A N 1
ATOM 718 C CA . PHE A 1 90 ? -8.312 -7.002 2.433 1.00 84.19 90 PHE A CA 1
ATOM 719 C C . PHE A 1 90 ? -8.797 -7.861 3.601 1.00 84.19 90 PHE A C 1
ATOM 721 O O . PHE A 1 90 ? -8.082 -8.754 4.047 1.00 84.19 90 PHE A O 1
ATOM 728 N N . GLY A 1 91 ? -10.000 -7.605 4.113 1.00 85.88 91 GLY A N 1
ATOM 729 C CA . GLY A 1 91 ? -10.442 -8.233 5.351 1.00 85.88 91 GLY A CA 1
ATOM 730 C C . GLY A 1 91 ? -9.729 -7.662 6.577 1.00 85.88 91 GLY A C 1
ATOM 731 O O . GLY A 1 91 ? -9.410 -6.475 6.603 1.00 85.88 91 GLY A O 1
ATOM 732 N N . ALA A 1 92 ? -9.536 -8.483 7.611 1.00 87.00 92 ALA A N 1
ATOM 733 C CA . ALA A 1 92 ? -8.964 -8.042 8.881 1.00 87.00 92 ALA A CA 1
ATOM 734 C C . ALA A 1 92 ? -7.427 -8.009 8.849 1.00 87.00 92 ALA A C 1
ATOM 736 O O . ALA A 1 92 ? -6.799 -8.940 8.349 1.00 87.00 92 ALA A O 1
ATOM 737 N N . THR A 1 93 ? -6.824 -6.976 9.438 1.00 89.00 93 THR A N 1
ATOM 738 C CA . THR A 1 93 ? -5.376 -6.881 9.690 1.00 89.00 93 THR A CA 1
ATOM 739 C C . THR A 1 93 ? -5.111 -6.068 10.953 1.00 89.00 93 THR A C 1
ATOM 741 O O . THR A 1 93 ? -5.936 -5.241 11.328 1.00 89.00 93 THR A O 1
ATOM 744 N N . SER A 1 94 ? -3.991 -6.313 11.633 1.00 85.75 94 SER A N 1
ATOM 745 C CA . SER A 1 94 ? -3.705 -5.720 12.948 1.00 85.75 94 SER A CA 1
ATOM 746 C C . SER A 1 94 ? -2.251 -5.370 13.218 1.00 85.75 94 SER A C 1
ATOM 748 O O . SER A 1 94 ? -1.929 -4.920 14.315 1.00 85.75 94 SER A O 1
ATOM 750 N N . THR A 1 95 ? -1.362 -5.609 12.256 1.00 84.06 95 THR A N 1
ATOM 751 C CA . THR A 1 95 ? 0.077 -5.435 12.449 1.00 84.06 95 THR A CA 1
ATOM 752 C C . THR A 1 95 ? 0.745 -4.882 11.195 1.00 84.06 95 THR A C 1
ATOM 754 O O . THR A 1 95 ? 0.146 -4.803 10.120 1.00 84.06 95 THR A O 1
ATOM 757 N N . GLY A 1 96 ? 2.009 -4.487 11.352 1.00 83.50 96 GLY A N 1
ATOM 758 C CA . GLY A 1 96 ? 2.899 -4.129 10.250 1.00 83.50 96 GLY A CA 1
ATOM 759 C C . GLY A 1 96 ? 2.981 -2.643 9.929 1.00 83.50 96 GLY A C 1
ATOM 760 O O . GLY A 1 96 ? 3.752 -2.266 9.052 1.00 83.50 96 GLY A O 1
ATOM 761 N N . PHE A 1 97 ? 2.242 -1.790 10.640 1.00 86.44 97 PHE A N 1
ATOM 762 C CA . PHE A 1 97 ? 2.422 -0.342 10.553 1.00 86.44 97 PHE A CA 1
ATOM 763 C C . PHE A 1 97 ? 3.668 0.125 11.314 1.00 86.44 97 PHE A C 1
ATOM 765 O O . PHE A 1 97 ? 3.969 -0.358 12.405 1.00 86.44 97 PHE A O 1
ATOM 772 N N . GLY A 1 98 ? 4.377 1.088 10.730 1.00 79.19 98 GLY A N 1
ATOM 773 C CA . GLY A 1 98 ? 5.631 1.651 11.226 1.00 79.19 98 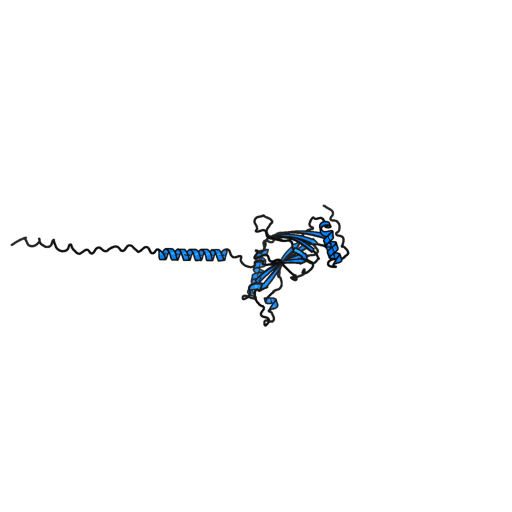GLY A CA 1
ATOM 774 C C . GLY A 1 98 ? 6.561 1.982 10.054 1.00 79.19 98 GLY A C 1
ATOM 775 O O . GLY A 1 98 ? 6.355 1.446 8.971 1.00 79.19 98 GLY A O 1
ATOM 776 N N . PRO A 1 99 ? 7.546 2.880 10.207 1.00 82.75 99 PRO A N 1
ATOM 777 C CA . PRO A 1 99 ? 8.545 3.134 9.175 1.00 82.75 99 PRO A CA 1
ATOM 778 C C . PRO A 1 99 ? 9.798 2.245 9.367 1.00 82.75 99 PRO A C 1
ATOM 780 O O . PRO A 1 99 ? 10.488 2.405 10.374 1.00 82.75 99 PRO A O 1
ATOM 783 N N . PRO A 1 100 ? 10.150 1.361 8.411 1.00 83.81 100 PRO A N 1
ATOM 784 C CA . PRO A 1 100 ? 9.336 0.901 7.287 1.00 83.81 100 PRO A CA 1
ATOM 785 C C . PRO A 1 100 ? 8.318 -0.173 7.724 1.00 83.81 100 PRO A C 1
ATOM 787 O O . PRO A 1 100 ? 8.535 -0.863 8.725 1.00 83.81 100 PRO A O 1
ATOM 790 N N . PRO A 1 101 ? 7.215 -0.353 6.977 1.00 87.06 101 PRO A N 1
ATOM 791 C CA . PRO A 1 101 ? 6.181 -1.300 7.360 1.00 87.06 101 PRO A CA 1
ATOM 792 C C . PRO A 1 101 ? 6.700 -2.733 7.265 1.00 87.06 101 PRO A C 1
ATOM 794 O O . PRO A 1 101 ? 7.408 -3.089 6.315 1.00 87.06 101 PRO A O 1
ATOM 797 N N . SER A 1 102 ? 6.328 -3.576 8.231 1.00 81.88 102 SER A N 1
ATOM 798 C CA . SER A 1 102 ? 6.677 -4.994 8.189 1.00 81.88 102 SER A CA 1
ATOM 799 C C . SER A 1 102 ? 5.641 -5.766 7.374 1.00 81.88 102 SER A C 1
ATOM 801 O O . SER A 1 102 ? 4.433 -5.680 7.580 1.00 81.88 102 SER A O 1
ATOM 803 N N . TRP A 1 103 ? 6.129 -6.503 6.383 1.00 73.50 103 TRP A N 1
ATOM 804 C CA . TRP A 1 103 ? 5.287 -7.261 5.468 1.00 73.50 103 TRP A CA 1
ATOM 805 C C . TRP A 1 103 ? 4.939 -8.631 6.067 1.00 73.50 103 TRP A C 1
ATOM 807 O O . TRP A 1 103 ? 5.842 -9.405 6.376 1.00 73.50 103 TRP A O 1
ATOM 817 N N . GLY A 1 104 ? 3.642 -8.926 6.225 1.00 61.50 104 GLY A N 1
ATOM 818 C CA . GLY A 1 104 ? 3.144 -10.224 6.710 1.00 61.50 104 GLY A CA 1
ATOM 819 C C . GLY A 1 104 ? 2.466 -11.088 5.635 1.00 61.50 104 GLY A C 1
ATOM 820 O O . GLY A 1 104 ? 2.695 -12.293 5.583 1.00 61.50 104 GLY A O 1
ATOM 821 N N . GLY A 1 105 ? 1.662 -10.485 4.746 1.00 62.97 105 GLY A N 1
ATOM 822 C CA . GLY A 1 105 ? 0.928 -11.173 3.674 1.00 62.97 105 GLY A CA 1
ATOM 823 C C . GLY A 1 105 ? 0.346 -10.202 2.638 1.00 62.97 105 GLY A C 1
ATOM 824 O O . GLY A 1 105 ? 0.237 -9.005 2.900 1.00 62.97 105 GLY A O 1
ATOM 825 N N . GLY A 1 106 ? 0.014 -10.695 1.441 1.00 74.06 106 GLY A N 1
ATOM 826 C CA . GLY A 1 106 ? -0.509 -9.876 0.342 1.00 74.06 106 GLY A CA 1
ATOM 827 C C . GLY A 1 106 ? -1.305 -10.685 -0.681 1.00 74.06 106 GLY A C 1
ATOM 828 O O . GLY A 1 106 ? -1.237 -11.913 -0.708 1.00 74.06 106 GLY A O 1
ATOM 829 N N . ALA A 1 107 ? -2.072 -9.986 -1.512 1.00 80.12 107 ALA A N 1
ATOM 830 C CA . ALA A 1 107 ? -2.807 -10.565 -2.626 1.00 80.12 107 ALA A CA 1
ATOM 831 C C . ALA A 1 107 ? -1.970 -10.485 -3.906 1.00 80.12 107 ALA A C 1
ATOM 833 O O . ALA A 1 107 ? -1.412 -9.432 -4.220 1.00 80.12 107 ALA A O 1
ATOM 834 N N . ASN A 1 108 ? -1.923 -11.588 -4.653 1.00 84.25 108 ASN A N 1
ATOM 835 C CA . ASN A 1 108 ? -1.324 -11.608 -5.979 1.00 84.25 108 ASN A CA 1
ATOM 836 C C . ASN A 1 108 ? -2.287 -10.995 -7.001 1.00 84.25 108 ASN A C 1
ATOM 838 O O . ASN A 1 108 ? -3.425 -11.451 -7.117 1.00 84.25 108 ASN A O 1
ATOM 842 N N . LEU A 1 109 ? -1.839 -9.985 -7.744 1.00 80.38 109 LEU A N 1
ATOM 843 C CA . LEU A 1 109 ? -2.690 -9.223 -8.668 1.00 80.38 109 LEU A CA 1
ATOM 844 C C . LEU A 1 109 ? -2.396 -9.491 -10.144 1.00 80.38 109 LEU A C 1
ATOM 846 O O . LEU A 1 109 ? -3.041 -8.908 -11.021 1.00 80.38 109 LEU A O 1
ATOM 850 N N . GLY A 1 110 ? -1.381 -10.308 -10.431 1.00 81.50 110 GLY A N 1
ATOM 851 C CA . GLY A 1 110 ? -0.664 -10.202 -11.696 1.00 81.50 110 GLY A CA 1
ATOM 852 C C . GLY A 1 110 ? 0.035 -8.842 -11.830 1.00 81.50 110 GLY A C 1
ATOM 853 O O . GLY A 1 110 ? 0.178 -8.104 -10.861 1.00 81.50 110 GLY A O 1
ATOM 854 N N . LEU A 1 111 ? 0.502 -8.510 -13.036 1.00 87.75 111 LEU A N 1
ATOM 855 C CA . LEU A 1 111 ? 1.210 -7.250 -13.286 1.00 87.75 111 LEU A CA 1
ATOM 856 C C . LEU A 1 111 ? 0.224 -6.083 -13.436 1.00 87.75 111 LEU A C 1
ATOM 858 O O . LEU A 1 111 ? -0.465 -5.992 -14.450 1.00 87.75 111 LEU A O 1
ATOM 862 N N . GLN A 1 112 ? 0.223 -5.172 -12.464 1.00 90.88 112 GLN A N 1
ATOM 863 C CA . GLN A 1 112 ? -0.539 -3.921 -12.465 1.00 90.88 112 GLN A CA 1
ATOM 864 C C . GLN A 1 112 ? 0.389 -2.704 -12.598 1.00 90.88 112 GLN A C 1
ATOM 866 O O . GLN A 1 112 ? 1.528 -2.742 -12.115 1.00 90.88 112 GLN A O 1
ATOM 871 N N . PRO A 1 113 ? -0.048 -1.626 -13.271 1.00 91.19 113 PRO A N 1
ATOM 872 C CA . PRO A 1 113 ? 0.721 -0.388 -13.329 1.00 91.19 113 PRO A CA 1
ATOM 873 C C . PRO A 1 113 ? 0.822 0.264 -11.943 1.00 91.19 113 PRO A C 1
ATOM 875 O O . PRO A 1 113 ? 0.020 -0.012 -11.052 1.00 91.19 113 PRO A O 1
ATOM 878 N N . ILE A 1 114 ? 1.801 1.156 -11.766 1.00 93.31 114 ILE A N 1
ATOM 879 C CA . ILE A 1 114 ? 1.812 2.049 -10.601 1.00 93.31 114 ILE A CA 1
ATOM 880 C C . ILE A 1 114 ? 0.606 2.987 -10.721 1.00 93.31 114 ILE A C 1
ATOM 882 O O . ILE A 1 114 ? 0.482 3.642 -11.760 1.00 93.31 114 ILE A O 1
ATOM 886 N N . PRO A 1 115 ? -0.267 3.054 -9.703 1.00 93.38 115 PRO A N 1
ATOM 887 C CA . PRO A 1 115 ? -1.477 3.844 -9.788 1.00 93.38 115 PRO A CA 1
ATOM 888 C C . PRO A 1 115 ? -1.169 5.333 -9.673 1.00 93.38 115 PRO A C 1
ATOM 890 O O . PRO A 1 115 ? -0.150 5.740 -9.116 1.00 93.38 115 PRO A O 1
ATOM 893 N N . THR A 1 116 ? -2.088 6.141 -10.172 1.00 93.81 116 THR A N 1
ATOM 894 C CA . THR A 1 116 ? -2.095 7.600 -10.009 1.00 93.81 116 THR A CA 1
ATOM 895 C C . THR A 1 116 ? -3.153 8.058 -9.024 1.00 93.81 116 THR A C 1
ATOM 897 O O . THR A 1 116 ? -3.099 9.186 -8.560 1.00 93.81 116 THR A O 1
ATOM 900 N N . GLN A 1 117 ? -4.110 7.198 -8.684 1.00 94.75 117 GLN A N 1
ATOM 901 C CA . GLN A 1 117 ? -5.211 7.526 -7.791 1.00 94.75 117 GLN A CA 1
ATOM 902 C C . GLN A 1 117 ? -5.501 6.363 -6.847 1.00 94.75 117 GLN A C 1
ATOM 904 O O . GLN A 1 117 ? -5.359 5.198 -7.223 1.00 94.75 117 GLN A O 1
ATOM 909 N N . LEU A 1 118 ? -5.953 6.675 -5.635 1.00 95.31 118 LEU A N 1
ATOM 910 C CA . LEU A 1 118 ? -6.396 5.701 -4.643 1.00 95.31 118 LEU A CA 1
ATOM 911 C C . LEU A 1 118 ? -7.650 6.207 -3.935 1.00 95.31 118 LEU A C 1
ATOM 913 O O . LEU A 1 118 ? -7.634 7.248 -3.288 1.00 95.31 118 LEU A O 1
ATOM 917 N N . TYR A 1 119 ? -8.705 5.409 -3.969 1.00 95.44 119 TYR A N 1
ATOM 918 C CA . TYR A 1 119 ? -9.758 5.434 -2.968 1.00 95.44 119 TYR A CA 1
ATOM 919 C C . TYR A 1 119 ? -9.450 4.385 -1.902 1.00 95.44 119 TYR A C 1
ATOM 921 O O . TYR A 1 119 ? -9.253 3.213 -2.232 1.00 95.44 119 TYR A O 1
ATOM 929 N N . ALA A 1 120 ? -9.436 4.786 -0.636 1.00 95.81 120 ALA A N 1
ATOM 930 C CA . ALA A 1 120 ? -9.219 3.891 0.492 1.00 95.81 120 ALA A CA 1
ATOM 931 C C . ALA A 1 120 ? -10.342 4.037 1.511 1.00 95.81 120 ALA A C 1
ATOM 933 O O . ALA A 1 120 ? -10.690 5.148 1.905 1.00 95.81 120 ALA A O 1
ATOM 934 N N . ARG A 1 121 ? -10.865 2.902 1.973 1.00 96.19 121 ARG A N 1
ATOM 935 C CA . ARG A 1 121 ? -11.849 2.833 3.045 1.00 96.19 121 ARG A CA 1
ATOM 936 C C . ARG A 1 121 ? -11.614 1.623 3.936 1.00 96.19 121 ARG A C 1
A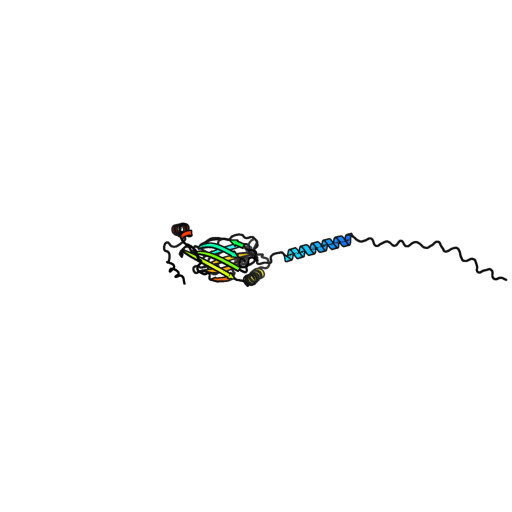TOM 938 O O . ARG A 1 121 ? -11.477 0.493 3.454 1.00 96.19 121 ARG A O 1
ATOM 945 N N . TRP A 1 122 ? -11.607 1.861 5.242 1.00 96.19 122 TRP A N 1
ATOM 946 C CA . TRP A 1 122 ? -11.457 0.820 6.251 1.00 96.19 122 TRP A CA 1
ATOM 947 C C . TRP A 1 122 ? -12.233 1.146 7.525 1.00 96.19 122 TRP A C 1
ATOM 949 O O . TRP A 1 122 ? -12.549 2.299 7.814 1.00 96.19 122 TRP A O 1
ATOM 959 N N . PHE A 1 123 ? -12.526 0.104 8.294 1.00 95.56 123 PHE A N 1
ATOM 960 C CA . PHE A 1 123 ? -13.135 0.205 9.613 1.00 95.56 123 PHE A CA 1
ATOM 961 C C . PHE A 1 123 ? -12.086 -0.050 10.696 1.00 95.56 123 PHE A C 1
ATOM 963 O O . PHE A 1 123 ? -11.415 -1.079 10.669 1.00 95.56 123 PHE A O 1
ATOM 970 N N . ASP A 1 124 ? -11.952 0.860 11.656 1.00 94.62 124 ASP A N 1
ATOM 971 C CA . ASP A 1 124 ? -11.119 0.700 12.848 1.00 94.62 124 ASP A CA 1
ATOM 972 C C . ASP A 1 124 ? -11.955 0.065 13.966 1.00 94.62 124 ASP A C 1
ATOM 974 O O . ASP A 1 124 ? -12.925 0.654 14.455 1.00 94.62 124 ASP A O 1
ATOM 978 N N . PHE A 1 125 ? -11.591 -1.157 14.366 1.00 93.12 125 PHE A N 1
ATOM 979 C CA . PHE A 1 125 ? -12.337 -1.884 15.385 1.00 93.12 125 PHE A CA 1
ATOM 980 C C . PHE 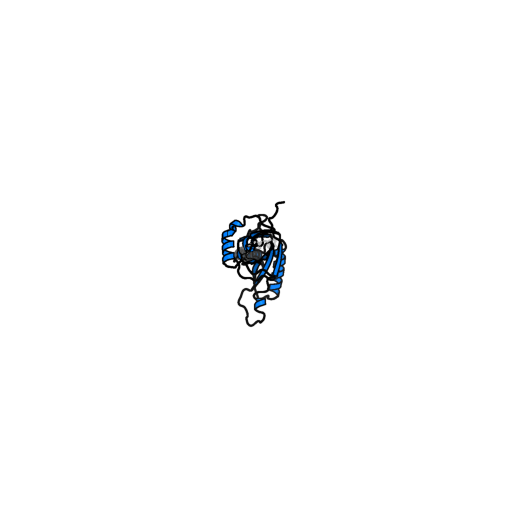A 1 125 ? -12.167 -1.296 16.793 1.00 93.12 125 PHE A C 1
ATOM 982 O O . PHE A 1 125 ? -13.196 -1.129 17.455 1.00 93.12 125 PHE A O 1
ATOM 989 N N . PRO A 1 126 ? -10.955 -0.967 17.287 1.00 91.50 126 PRO A N 1
ATOM 990 C CA . PRO A 1 126 ? -10.805 -0.294 18.579 1.00 91.50 126 PRO A CA 1
ATOM 991 C C . PRO A 1 126 ? -11.656 0.974 18.724 1.00 91.50 126 PRO A C 1
ATOM 993 O O . PRO A 1 126 ? -12.287 1.181 19.762 1.00 91.50 126 PRO A O 1
ATOM 996 N N . LYS A 1 127 ? -11.718 1.796 17.672 1.00 91.62 127 LYS A N 1
ATOM 997 C CA . LYS A 1 127 ? -12.421 3.086 17.664 1.00 91.62 127 LYS A CA 1
ATOM 998 C C . LYS A 1 127 ? -13.858 3.022 17.171 1.00 91.62 127 LYS A C 1
ATOM 1000 O O . LYS A 1 127 ? -14.541 4.043 17.230 1.00 91.62 127 LYS A O 1
ATOM 1005 N N . GLN A 1 128 ? -14.293 1.864 16.674 1.00 91.69 128 GLN A N 1
ATOM 1006 C CA . GLN A 1 128 ? -15.626 1.634 16.116 1.00 91.69 128 GLN A CA 1
ATOM 1007 C C . GLN A 1 128 ? -16.024 2.695 15.078 1.00 91.69 128 GLN A C 1
ATOM 1009 O O . GLN A 1 128 ? -17.121 3.247 15.135 1.00 91.69 128 GLN A O 1
ATOM 1014 N N . ARG A 1 129 ? -15.128 3.019 14.139 1.00 93.00 129 ARG A N 1
ATOM 1015 C CA . ARG A 1 129 ? -15.377 4.069 13.139 1.00 93.00 129 ARG A CA 1
ATOM 1016 C C . ARG A 1 129 ? -14.775 3.744 11.784 1.00 93.00 129 ARG A C 1
ATOM 1018 O O . ARG A 1 129 ? -13.833 2.964 11.683 1.00 93.00 129 ARG A O 1
ATOM 1025 N N . PHE A 1 130 ? -15.303 4.393 10.756 1.00 96.00 130 PHE A N 1
ATOM 1026 C CA . PHE A 1 130 ? -14.776 4.299 9.402 1.00 96.00 130 PHE A CA 1
ATOM 1027 C C . PHE A 1 130 ? -13.805 5.438 9.121 1.00 96.00 130 PHE A C 1
ATOM 1029 O O . PHE A 1 130 ? -14.007 6.569 9.568 1.00 96.00 130 PHE A O 1
ATOM 1036 N N . TYR A 1 131 ? -12.804 5.134 8.313 1.00 97.25 131 TYR A N 1
ATOM 1037 C CA . TYR A 1 131 ? -11.958 6.105 7.642 1.00 97.25 131 TYR A CA 1
ATOM 1038 C C . TYR A 1 131 ? -12.126 5.941 6.137 1.00 97.25 131 TYR A C 1
ATOM 1040 O O . TYR A 1 131 ? -12.293 4.823 5.642 1.00 97.25 131 TYR A O 1
ATOM 1048 N N . GLU A 1 132 ? -12.123 7.055 5.418 1.00 97.44 132 GLU A N 1
ATOM 1049 C CA . GLU A 1 132 ? -12.357 7.098 3.981 1.00 97.44 132 GLU A CA 1
ATOM 1050 C C . GLU A 1 132 ? -11.606 8.272 3.350 1.00 97.44 132 GLU A C 1
ATOM 1052 O O . GLU A 1 132 ? -11.584 9.373 3.897 1.00 97.44 132 GLU A O 1
ATOM 1057 N N . GLY A 1 133 ? -10.983 8.051 2.194 1.00 96.06 133 GLY A N 1
ATOM 1058 C CA . GLY A 1 133 ? -10.237 9.096 1.501 1.00 96.06 133 GLY A CA 1
ATOM 1059 C C . GLY A 1 133 ? -10.072 8.829 0.011 1.00 96.06 133 GLY A C 1
ATOM 1060 O O . GLY A 1 133 ? -9.995 7.678 -0.424 1.00 96.06 133 GLY A O 1
ATOM 1061 N N . ASN A 1 134 ? -10.001 9.922 -0.749 1.00 96.19 134 ASN A N 1
ATOM 1062 C CA . ASN A 1 134 ? -9.647 9.946 -2.163 1.00 96.19 134 ASN A CA 1
ATOM 1063 C C . ASN A 1 134 ? -8.302 10.657 -2.310 1.00 96.19 134 ASN A C 1
ATOM 1065 O O . ASN A 1 134 ? -8.167 11.805 -1.892 1.00 96.19 134 ASN A O 1
ATOM 1069 N N . PHE A 1 135 ? -7.329 9.989 -2.912 1.00 96.31 135 PHE A N 1
ATOM 1070 C CA . PHE A 1 135 ? -5.966 10.483 -3.043 1.00 96.31 135 PHE A CA 1
ATOM 1071 C C . PHE A 1 135 ? -5.592 10.550 -4.518 1.00 96.31 135 PHE A C 1
ATOM 1073 O O . PHE A 1 135 ? -5.566 9.521 -5.193 1.00 96.31 135 PHE A O 1
ATOM 1080 N N . ASP A 1 136 ? -5.309 11.758 -4.998 1.00 95.38 136 ASP A N 1
ATOM 1081 C CA . ASP A 1 136 ? -4.678 11.986 -6.296 1.00 95.38 136 ASP A CA 1
ATOM 1082 C C . ASP A 1 136 ? -3.159 12.039 -6.095 1.00 95.38 136 ASP A C 1
ATOM 1084 O O . ASP A 1 136 ? -2.663 12.748 -5.219 1.00 95.38 136 ASP A O 1
ATOM 1088 N N . MET A 1 137 ? -2.436 11.216 -6.846 1.00 95.94 137 MET A N 1
ATOM 1089 C CA . MET A 1 137 ? -1.005 10.941 -6.695 1.00 95.94 137 MET A CA 1
ATOM 1090 C C . MET A 1 137 ? -0.328 10.851 -8.079 1.00 95.94 137 MET A C 1
ATOM 1092 O O . MET A 1 137 ? 0.296 9.831 -8.407 1.00 95.94 137 MET A O 1
ATOM 1096 N N . PRO A 1 138 ? -0.450 11.875 -8.942 1.00 94.12 138 PRO A N 1
ATOM 1097 C CA . PRO A 1 138 ? 0.053 11.828 -10.318 1.00 94.12 138 PRO A CA 1
ATOM 1098 C C . PRO A 1 138 ? 1.574 11.612 -10.405 1.00 94.12 138 PRO A C 1
ATOM 1100 O O . PRO A 1 138 ? 2.086 11.116 -11.410 1.00 94.12 138 PRO A O 1
ATOM 1103 N N . GLU A 1 139 ? 2.315 11.952 -9.353 1.00 95.75 139 GLU A N 1
ATOM 1104 C CA . GLU A 1 139 ? 3.759 11.772 -9.227 1.00 95.75 139 GLU A CA 1
ATOM 1105 C C . GLU A 1 139 ? 4.190 10.365 -8.778 1.00 95.75 139 GLU A C 1
ATOM 1107 O O . GLU A 1 139 ? 5.374 10.024 -8.897 1.00 95.75 139 GLU A O 1
ATOM 1112 N N . LEU A 1 140 ? 3.263 9.526 -8.293 1.00 96.00 140 LEU A N 1
ATOM 1113 C CA . LEU A 1 140 ? 3.568 8.192 -7.764 1.00 96.00 140 LEU A CA 1
ATOM 1114 C C . LEU A 1 140 ? 4.320 7.309 -8.778 1.00 96.00 140 LEU A C 1
ATOM 1116 O O . LEU A 1 140 ? 5.325 6.708 -8.383 1.00 96.00 140 LEU A O 1
ATOM 1120 N N . PRO A 1 141 ? 3.941 7.252 -10.078 1.00 94.88 141 PRO A N 1
ATOM 1121 C CA . PRO A 1 141 ? 4.672 6.464 -11.072 1.00 94.88 141 PRO A CA 1
ATOM 1122 C C . PRO A 1 141 ? 6.118 6.924 -11.267 1.00 94.88 141 PRO A C 1
ATOM 1124 O O . PRO A 1 141 ? 7.024 6.092 -11.348 1.00 94.88 141 PRO A O 1
ATOM 1127 N N . ALA A 1 142 ? 6.358 8.238 -11.302 1.00 95.56 142 ALA A N 1
ATOM 1128 C CA . ALA A 1 142 ? 7.701 8.791 -11.464 1.00 95.56 142 ALA A CA 1
ATOM 1129 C C . ALA A 1 142 ? 8.581 8.477 -10.245 1.00 95.56 142 ALA A C 1
ATOM 1131 O O . ALA A 1 142 ? 9.718 8.023 -10.395 1.00 95.56 142 ALA A O 1
ATOM 1132 N N . LYS A 1 143 ? 8.033 8.638 -9.035 1.00 97.12 143 LYS A N 1
ATOM 1133 C CA . LYS A 1 143 ? 8.736 8.320 -7.789 1.00 97.12 143 LYS A CA 1
ATOM 1134 C C . LYS A 1 143 ? 9.024 6.824 -7.655 1.00 97.12 143 LYS A C 1
ATOM 1136 O O . LYS A 1 143 ? 10.137 6.444 -7.299 1.00 97.12 143 LYS A O 1
ATOM 1141 N N . ALA A 1 144 ? 8.065 5.966 -8.000 1.00 96.75 144 ALA A N 1
ATOM 1142 C CA . ALA A 1 144 ? 8.269 4.521 -8.025 1.00 96.75 144 ALA A CA 1
ATOM 1143 C C . ALA A 1 144 ? 9.367 4.127 -9.023 1.00 96.75 144 ALA A C 1
ATOM 1145 O O . ALA A 1 144 ? 10.227 3.311 -8.694 1.00 96.75 144 ALA A O 1
ATOM 1146 N N . ALA A 1 145 ? 9.374 4.725 -10.220 1.00 95.25 145 ALA A N 1
ATOM 1147 C CA . ALA A 1 145 ? 10.403 4.477 -11.225 1.00 95.25 145 ALA A CA 1
ATOM 1148 C C . ALA A 1 145 ? 11.802 4.861 -10.731 1.00 95.25 145 ALA A C 1
ATOM 1150 O O . ALA A 1 145 ? 12.750 4.102 -10.941 1.00 95.25 145 ALA A O 1
ATOM 1151 N N . GLN A 1 146 ? 11.928 5.990 -10.027 1.00 95.88 146 GLN A N 1
ATOM 1152 C CA . GLN A 1 146 ? 13.182 6.390 -9.396 1.00 95.88 146 GLN A CA 1
ATOM 1153 C C . GLN A 1 146 ? 13.638 5.364 -8.349 1.00 95.88 146 GLN A C 1
ATOM 1155 O O . GLN A 1 146 ? 14.757 4.861 -8.442 1.00 95.88 146 GLN A O 1
ATOM 1160 N N . VAL A 1 147 ? 12.766 4.995 -7.406 1.00 95.25 147 VAL A N 1
ATOM 1161 C CA . VAL A 1 147 ? 13.077 4.000 -6.365 1.00 95.25 147 VAL A CA 1
ATOM 1162 C C . VAL A 1 147 ? 13.501 2.664 -6.980 1.00 95.25 147 VAL A C 1
ATOM 1164 O O . VAL A 1 147 ? 14.509 2.077 -6.587 1.00 95.25 147 VAL A O 1
ATOM 1167 N N . TYR A 1 148 ? 12.755 2.178 -7.972 1.00 93.88 148 TYR A N 1
ATOM 1168 C CA . TYR A 1 148 ? 13.066 0.924 -8.652 1.00 93.88 148 TYR A CA 1
ATOM 1169 C C . TYR A 1 148 ? 14.424 0.978 -9.356 1.00 93.88 148 TYR A C 1
ATOM 1171 O O . TYR A 1 148 ? 15.187 0.008 -9.304 1.00 93.88 148 TYR A O 1
ATOM 1179 N N . LYS A 1 149 ? 14.747 2.109 -9.995 1.00 93.75 149 LYS A N 1
ATOM 1180 C CA . LYS A 1 149 ? 16.048 2.327 -10.628 1.00 93.75 149 LYS A CA 1
ATOM 1181 C C . LYS A 1 149 ? 17.172 2.274 -9.597 1.00 93.75 149 LYS A C 1
ATOM 1183 O O . LYS A 1 149 ? 18.139 1.558 -9.816 1.00 93.75 149 LYS A O 1
ATOM 1188 N N . GLU A 1 150 ? 17.032 2.956 -8.464 1.00 93.50 150 GLU A N 1
ATOM 1189 C CA . GLU A 1 150 ? 18.038 2.946 -7.394 1.00 93.50 150 GLU A CA 1
ATOM 1190 C C . GLU A 1 150 ? 18.287 1.535 -6.839 1.00 93.50 150 GLU A C 1
ATOM 1192 O O . GLU A 1 150 ? 19.435 1.144 -6.623 1.00 93.50 150 GLU A O 1
ATOM 1197 N N . ILE A 1 151 ? 17.227 0.744 -6.649 1.00 91.31 151 ILE A N 1
ATOM 1198 C CA . ILE A 1 151 ? 17.328 -0.657 -6.214 1.00 91.31 151 ILE A CA 1
ATOM 1199 C C . ILE A 1 151 ? 18.033 -1.511 -7.278 1.00 91.31 151 ILE A C 1
ATOM 1201 O O . ILE A 1 151 ? 18.938 -2.286 -6.957 1.00 91.31 151 ILE A O 1
ATOM 1205 N N . SER A 1 152 ? 17.642 -1.347 -8.543 1.00 89.69 152 SER A N 1
ATOM 1206 C CA . SER A 1 152 ? 18.181 -2.118 -9.669 1.00 89.69 152 SER A CA 1
ATOM 1207 C C . SER A 1 152 ? 19.646 -1.782 -9.955 1.00 89.69 152 SER A C 1
ATOM 1209 O O . SER A 1 152 ? 20.439 -2.684 -10.211 1.00 89.69 152 SER A O 1
ATOM 1211 N N . ASP A 1 153 ? 20.039 -0.511 -9.851 1.00 91.62 153 ASP A N 1
ATOM 1212 C CA . ASP A 1 153 ? 21.415 -0.055 -10.080 1.00 91.62 153 ASP A CA 1
ATOM 1213 C C . ASP A 1 153 ? 22.388 -0.625 -9.038 1.00 91.62 153 ASP A C 1
ATOM 1215 O O . ASP A 1 153 ? 23.532 -0.945 -9.363 1.00 91.62 153 ASP A O 1
ATOM 1219 N N . ARG A 1 154 ? 21.935 -0.811 -7.789 1.00 88.06 154 ARG A N 1
ATOM 1220 C CA . ARG A 1 154 ? 22.734 -1.461 -6.734 1.00 88.06 154 ARG A CA 1
ATOM 1221 C C . ARG A 1 154 ? 22.965 -2.947 -7.015 1.00 88.06 154 ARG A C 1
ATOM 1223 O O . ARG A 1 154 ? 23.967 -3.500 -6.571 1.00 88.06 154 ARG A O 1
ATOM 1230 N N . ASN A 1 155 ? 22.055 -3.594 -7.745 1.00 84.44 155 ASN A N 1
ATOM 1231 C CA . ASN A 1 155 ? 22.081 -5.031 -8.007 1.00 84.44 155 ASN A CA 1
ATOM 1232 C C . ASN A 1 155 ? 21.690 -5.357 -9.462 1.00 84.44 155 ASN A C 1
ATOM 1234 O O . ASN A 1 155 ? 20.670 -6.007 -9.696 1.00 84.44 155 ASN A O 1
ATOM 1238 N N . PRO A 1 156 ? 22.521 -5.006 -10.460 1.00 85.50 156 PRO A N 1
ATOM 1239 C CA . PRO A 1 156 ? 22.142 -5.056 -11.880 1.00 85.50 156 PRO A CA 1
ATOM 1240 C C . PRO A 1 156 ? 21.904 -6.472 -12.429 1.00 85.50 156 PRO A C 1
ATOM 1242 O O . PRO A 1 156 ? 21.421 -6.638 -13.545 1.00 85.50 156 PRO A O 1
ATOM 1245 N N . LYS A 1 157 ? 22.270 -7.509 -11.667 1.00 85.69 157 LYS A N 1
ATOM 1246 C CA . LYS A 1 157 ? 22.044 -8.921 -12.018 1.00 85.69 157 LYS A CA 1
ATOM 1247 C C . LYS A 1 157 ? 20.726 -9.471 -11.472 1.00 85.69 157 LYS A C 1
ATOM 1249 O O . LYS A 1 157 ? 20.384 -10.610 -11.781 1.00 85.69 157 LYS A O 1
ATOM 1254 N N . LEU A 1 158 ? 20.031 -8.708 -10.631 1.00 85.94 158 LEU A N 1
ATOM 1255 C CA . LEU A 1 158 ? 18.776 -9.110 -10.018 1.00 85.94 158 LEU A CA 1
ATOM 1256 C C . LEU A 1 158 ? 17.609 -8.467 -10.761 1.00 85.94 158 LEU A C 1
ATOM 1258 O O . LEU A 1 158 ? 17.673 -7.333 -11.225 1.00 85.94 158 LEU A O 1
ATOM 1262 N N . THR A 1 159 ? 16.531 -9.229 -10.865 1.00 87.94 159 THR A N 1
ATOM 1263 C CA . THR A 1 159 ? 15.217 -8.722 -11.269 1.00 87.94 159 THR A CA 1
ATOM 1264 C C . THR A 1 159 ? 14.345 -8.682 -10.031 1.00 87.94 159 THR A C 1
ATOM 1266 O O . THR A 1 159 ? 14.594 -9.447 -9.102 1.00 87.94 159 THR A O 1
ATOM 1269 N N . TYR A 1 160 ? 13.374 -7.775 -9.983 1.00 90.31 160 TYR A N 1
ATOM 1270 C CA . TYR A 1 160 ? 12.588 -7.537 -8.780 1.00 90.31 160 TYR A CA 1
ATOM 1271 C C . TYR A 1 160 ? 11.095 -7.636 -9.057 1.00 90.31 160 TYR A C 1
ATOM 1273 O O . TYR A 1 160 ? 10.563 -7.007 -9.974 1.00 90.31 160 TYR A O 1
ATOM 1281 N N . ARG A 1 161 ? 10.418 -8.363 -8.176 1.00 90.75 161 ARG A N 1
ATOM 1282 C CA . ARG A 1 161 ? 8.975 -8.343 -8.002 1.00 90.75 161 ARG A CA 1
ATOM 1283 C C . ARG A 1 161 ? 8.615 -7.246 -7.018 1.00 90.75 161 ARG A C 1
ATOM 1285 O O . ARG A 1 161 ? 9.190 -7.189 -5.931 1.00 90.75 161 ARG A O 1
ATOM 1292 N N . ASN A 1 162 ? 7.671 -6.389 -7.390 1.00 93.25 162 ASN A N 1
ATOM 1293 C CA . ASN A 1 162 ? 7.279 -5.276 -6.538 1.00 93.25 162 ASN A CA 1
ATOM 1294 C C . ASN A 1 162 ? 5.952 -5.557 -5.840 1.00 93.25 162 ASN A C 1
ATOM 1296 O O . ASN A 1 162 ? 4.970 -5.949 -6.472 1.00 93.25 162 ASN A O 1
ATOM 1300 N N . THR A 1 163 ? 5.927 -5.285 -4.546 1.00 92.94 163 THR A N 1
ATOM 1301 C CA . THR A 1 163 ? 4.728 -5.240 -3.725 1.00 92.94 163 THR A CA 1
ATOM 1302 C C . THR A 1 163 ? 4.443 -3.786 -3.383 1.00 92.94 163 THR A C 1
ATOM 1304 O O . THR A 1 163 ? 5.321 -3.086 -2.871 1.00 92.94 163 THR A O 1
ATOM 1307 N N . LEU A 1 164 ? 3.223 -3.331 -3.650 1.00 94.69 164 LEU A N 1
ATOM 1308 C CA . LEU A 1 164 ? 2.741 -2.072 -3.096 1.00 94.69 164 LEU A CA 1
ATOM 1309 C C . LEU A 1 164 ? 2.143 -2.379 -1.711 1.00 94.69 164 LEU A C 1
ATOM 1311 O O . LEU A 1 164 ? 1.314 -3.271 -1.556 1.00 94.69 164 LEU A O 1
ATOM 1315 N N . ILE A 1 165 ? 2.619 -1.708 -0.671 1.00 95.25 165 ILE A N 1
ATOM 1316 C CA . ILE A 1 165 ? 2.116 -1.876 0.694 1.00 95.25 165 ILE A CA 1
ATOM 1317 C C . ILE A 1 165 ? 1.296 -0.639 1.030 1.00 95.25 165 ILE A C 1
ATOM 1319 O O . ILE A 1 165 ? 1.824 0.472 1.019 1.00 95.25 165 ILE A O 1
ATOM 1323 N N . ILE A 1 166 ? 0.022 -0.843 1.339 1.00 95.44 166 ILE A N 1
ATOM 1324 C CA . ILE A 1 166 ? -0.853 0.165 1.922 1.00 95.44 166 ILE A CA 1
ATOM 1325 C C . ILE A 1 166 ? -0.714 0.054 3.436 1.00 95.44 166 ILE A C 1
ATOM 1327 O O . ILE A 1 166 ? -1.046 -0.978 4.014 1.00 95.44 166 ILE A O 1
ATOM 1331 N N . ALA A 1 167 ? -0.214 1.097 4.083 1.00 95.62 167 ALA A N 1
ATOM 1332 C CA . ALA A 1 167 ? -0.160 1.177 5.534 1.00 95.62 167 ALA A CA 1
ATOM 1333 C C . ALA A 1 167 ? -1.210 2.176 6.018 1.00 95.62 167 ALA A C 1
ATOM 1335 O O . ALA A 1 167 ? -1.176 3.337 5.610 1.00 95.62 167 ALA A O 1
ATOM 1336 N N . VAL A 1 168 ? -2.136 1.720 6.865 1.00 95.50 168 VAL A N 1
ATOM 1337 C CA . VAL A 1 168 ? -3.179 2.571 7.454 1.00 95.50 168 VAL A CA 1
ATOM 1338 C C . VAL A 1 168 ? -2.946 2.787 8.947 1.00 95.50 168 VAL A C 1
ATOM 1340 O O . VAL A 1 168 ? -2.705 1.840 9.703 1.00 95.50 168 VAL A O 1
ATOM 1343 N N . GLY A 1 169 ? -2.975 4.046 9.364 1.00 93.69 169 GLY A N 1
ATOM 1344 C CA . GLY A 1 169 ? -2.726 4.459 10.738 1.00 93.69 169 GLY A CA 1
ATOM 1345 C C . GLY A 1 169 ? -3.991 4.510 11.584 1.00 93.69 169 GLY A C 1
ATOM 1346 O O . GLY A 1 169 ? -5.115 4.340 11.101 1.00 93.69 169 GLY A O 1
ATOM 1347 N N . ALA A 1 170 ? -3.784 4.718 12.881 1.00 91.31 170 ALA A N 1
ATOM 1348 C CA . ALA A 1 170 ? -4.855 4.798 13.860 1.00 91.31 170 ALA A CA 1
ATOM 1349 C C . ALA A 1 170 ? -5.751 6.025 13.658 1.00 91.31 170 ALA A C 1
ATOM 1351 O O . ALA A 1 170 ? -6.929 5.958 13.994 1.00 91.31 170 ALA A O 1
ATOM 1352 N N . GLU A 1 171 ? -5.226 7.145 13.166 1.00 93.56 171 GLU A N 1
ATOM 1353 C CA . GLU A 1 171 ? -5.944 8.418 13.054 1.00 93.56 171 GLU A CA 1
ATOM 1354 C C . GLU A 1 171 ? -6.364 8.750 11.623 1.00 93.56 171 GLU A C 1
ATOM 1356 O O . GLU A 1 171 ? -6.766 9.877 11.353 1.00 93.56 171 GLU A O 1
ATOM 1361 N N . GLY A 1 172 ? -6.338 7.780 10.709 1.00 94.94 172 GLY A N 1
ATOM 1362 C CA . GLY A 1 172 ? -6.704 7.994 9.307 1.00 94.94 172 GLY A CA 1
ATOM 1363 C C . GLY A 1 172 ? -5.504 8.156 8.377 1.00 94.94 172 GLY A C 1
ATOM 1364 O O . GLY A 1 172 ? -5.688 8.429 7.195 1.00 94.94 172 GLY A O 1
ATOM 1365 N N . GLU A 1 173 ? -4.277 7.991 8.866 1.00 96.94 173 GLU A N 1
ATOM 1366 C CA . GLU A 1 173 ? -3.086 8.068 8.028 1.00 96.94 173 GLU A CA 1
ATOM 1367 C C . GLU A 1 173 ? -3.126 6.979 6.952 1.00 96.94 173 GLU A C 1
ATOM 1369 O O . GLU A 1 173 ? -3.463 5.827 7.226 1.00 96.94 173 GLU A O 1
ATOM 1374 N N . VAL A 1 174 ? -2.738 7.326 5.728 1.00 96.50 174 VAL A N 1
ATOM 1375 C CA . VAL A 1 174 ? -2.558 6.373 4.628 1.00 96.50 174 VAL A CA 1
ATOM 1376 C C . VAL A 1 174 ? -1.173 6.571 4.055 1.00 96.50 174 VAL A C 1
ATOM 1378 O O . VAL A 1 174 ? -0.795 7.683 3.698 1.00 96.50 174 VAL A O 1
ATOM 1381 N N . GLN A 1 175 ? -0.417 5.491 3.922 1.00 97.25 175 GLN A N 1
ATOM 1382 C CA . GLN A 1 175 ? 0.881 5.508 3.267 1.00 97.25 175 GLN A CA 1
ATOM 1383 C C . GLN A 1 175 ? 0.965 4.410 2.220 1.00 97.25 175 GLN A C 1
ATOM 1385 O O . GLN A 1 175 ? 0.472 3.301 2.425 1.00 97.25 175 GLN A O 1
ATOM 1390 N N . LEU A 1 176 ? 1.643 4.707 1.116 1.00 96.88 176 LEU A N 1
ATOM 1391 C CA . LEU A 1 176 ? 1.982 3.729 0.092 1.00 96.88 176 LEU A CA 1
ATOM 1392 C C . LEU A 1 176 ? 3.486 3.521 0.063 1.00 96.88 176 LEU A C 1
ATOM 1394 O O . LEU A 1 176 ? 4.244 4.474 -0.115 1.00 96.88 176 LEU A O 1
ATOM 1398 N N . TRP A 1 177 ? 3.911 2.270 0.193 1.00 97.25 177 TRP A N 1
ATOM 1399 C CA . TRP A 1 177 ? 5.316 1.881 0.189 1.00 97.25 177 TRP A CA 1
ATOM 1400 C C . TRP A 1 177 ? 5.602 0.886 -0.929 1.00 97.25 177 TRP A C 1
ATOM 1402 O O . TRP A 1 177 ? 4.817 -0.027 -1.176 1.00 97.25 177 TRP A O 1
ATOM 1412 N N . LEU A 1 178 ? 6.754 1.027 -1.578 1.00 95.62 178 LEU A N 1
ATOM 1413 C CA . LEU A 1 178 ? 7.252 0.065 -2.553 1.00 95.62 178 LEU A CA 1
ATOM 1414 C C . LEU A 1 178 ? 8.214 -0.901 -1.870 1.00 95.62 178 LEU A C 1
ATOM 1416 O O . LEU A 1 178 ? 9.293 -0.497 -1.434 1.00 95.62 178 LEU A O 1
ATOM 1420 N N . LYS A 1 179 ? 7.854 -2.182 -1.813 1.00 93.94 179 LYS A N 1
ATOM 1421 C CA . LYS A 1 179 ? 8.769 -3.262 -1.437 1.00 93.94 179 LYS A CA 1
ATOM 1422 C C . LYS A 1 179 ? 9.195 -4.003 -2.695 1.00 93.94 179 LYS A C 1
ATOM 1424 O O . LYS A 1 179 ? 8.355 -4.512 -3.427 1.00 93.94 179 LYS A O 1
ATOM 1429 N N . ALA A 1 180 ? 10.499 -4.102 -2.920 1.00 92.50 180 ALA A N 1
ATOM 1430 C CA . ALA A 1 180 ? 11.058 -4.935 -3.974 1.00 92.50 180 ALA A CA 1
ATOM 1431 C C . ALA A 1 180 ? 11.584 -6.245 -3.376 1.00 92.50 180 ALA A C 1
ATOM 1433 O O . ALA A 1 180 ? 12.227 -6.248 -2.323 1.00 92.50 180 ALA A O 1
ATOM 1434 N N . ILE A 1 181 ? 11.324 -7.358 -4.053 1.00 90.44 181 ILE A N 1
ATOM 1435 C CA . ILE A 1 181 ? 11.842 -8.680 -3.700 1.00 90.44 181 ILE A CA 1
ATOM 1436 C C . ILE A 1 181 ? 12.512 -9.245 -4.942 1.00 90.44 181 ILE A C 1
ATOM 1438 O O . ILE A 1 181 ? 11.866 -9.406 -5.975 1.00 90.44 181 ILE A O 1
ATOM 1442 N N . ALA A 1 182 ? 13.810 -9.520 -4.859 1.00 90.81 182 ALA A N 1
ATOM 1443 C CA . ALA A 1 182 ? 14.548 -10.042 -5.994 1.00 90.81 182 ALA A CA 1
ATOM 1444 C C . ALA A 1 182 ? 14.005 -11.422 -6.381 1.00 90.81 182 ALA A C 1
ATOM 1446 O O . ALA A 1 182 ? 13.761 -12.258 -5.508 1.00 90.81 182 ALA A O 1
ATOM 1447 N N . ASP A 1 183 ? 13.862 -11.703 -7.667 1.00 83.62 183 ASP A N 1
ATOM 1448 C CA . ASP A 1 183 ? 13.618 -13.050 -8.163 1.00 83.62 183 ASP A CA 1
ATOM 1449 C C . ASP A 1 183 ? 14.926 -13.868 -8.115 1.00 83.62 183 ASP A C 1
ATOM 1451 O O . ASP A 1 183 ? 16.031 -13.338 -8.248 1.00 83.62 183 ASP A O 1
ATOM 1455 N N . GLY A 1 184 ? 14.813 -15.179 -7.886 1.00 79.00 184 GLY A N 1
ATOM 1456 C CA . GLY A 1 184 ? 15.956 -16.101 -7.826 1.00 79.00 184 GLY A CA 1
ATOM 1457 C C . GLY A 1 184 ? 16.450 -16.453 -6.417 1.00 79.00 184 GLY A C 1
ATOM 1458 O O . GLY A 1 184 ? 16.007 -15.902 -5.406 1.00 79.00 184 GLY A O 1
ATOM 1459 N N . THR A 1 185 ? 17.343 -17.438 -6.339 1.00 77.25 185 THR A N 1
ATOM 1460 C CA . THR A 1 185 ? 17.839 -17.989 -5.069 1.00 77.25 185 THR A CA 1
ATOM 1461 C C . THR A 1 185 ? 18.866 -17.051 -4.428 1.00 77.25 185 THR A C 1
ATOM 1463 O O . THR A 1 185 ? 19.781 -16.603 -5.123 1.00 77.25 185 THR A O 1
ATOM 1466 N N . PRO A 1 186 ? 18.767 -16.762 -3.116 1.00 79.88 186 PRO A N 1
ATOM 1467 C CA . PRO A 1 186 ? 19.785 -15.990 -2.415 1.00 79.88 186 PRO A CA 1
ATOM 1468 C C . PRO A 1 186 ? 21.166 -16.643 -2.510 1.00 79.88 186 PRO A C 1
ATOM 1470 O O . PRO A 1 186 ? 21.304 -17.859 -2.371 1.00 79.88 186 PRO A O 1
ATOM 1473 N N . ASN A 1 187 ? 22.208 -15.830 -2.678 1.00 83.31 187 ASN A N 1
ATOM 1474 C CA . ASN A 1 187 ? 23.574 -16.295 -2.485 1.00 83.31 187 ASN A CA 1
ATOM 1475 C C . ASN A 1 187 ? 23.940 -16.178 -1.002 1.00 83.31 187 ASN A C 1
ATOM 1477 O O . ASN A 1 187 ? 24.496 -15.169 -0.591 1.00 83.31 187 ASN A O 1
ATOM 1481 N N . PHE A 1 188 ? 23.668 -17.210 -0.203 1.00 85.44 188 PHE A N 1
ATOM 1482 C CA . PHE A 1 188 ? 23.924 -17.192 1.246 1.00 85.44 188 PHE A CA 1
ATOM 1483 C C . PHE A 1 188 ? 25.399 -16.992 1.647 1.00 85.44 188 PHE A C 1
ATOM 1485 O O . PHE A 1 188 ? 25.685 -16.791 2.823 1.00 85.44 188 PHE A O 1
ATOM 1492 N N . LYS A 1 189 ? 26.345 -17.045 0.696 1.00 88.81 189 LYS A N 1
ATOM 1493 C CA . LYS A 1 189 ? 27.764 -16.725 0.935 1.00 88.81 189 LYS A CA 1
ATOM 1494 C C . LYS A 1 189 ? 28.055 -15.222 0.928 1.00 88.81 189 LYS A C 1
ATOM 1496 O O . LYS A 1 189 ? 29.119 -14.812 1.375 1.00 88.81 189 LYS A O 1
ATOM 1501 N N . ASP A 1 190 ? 27.155 -14.418 0.374 1.00 86.38 190 ASP A N 1
ATOM 1502 C CA . ASP A 1 190 ? 27.242 -12.962 0.394 1.00 86.38 190 ASP A CA 1
ATOM 1503 C C . ASP A 1 190 ? 26.692 -12.462 1.737 1.00 86.38 190 ASP A C 1
ATOM 1505 O O . ASP A 1 190 ? 25.511 -12.673 1.991 1.00 86.38 190 ASP A O 1
ATOM 1509 N N . PRO A 1 191 ? 27.480 -11.818 2.614 1.00 89.19 191 PRO A N 1
ATOM 1510 C CA . PRO A 1 191 ? 26.988 -11.371 3.920 1.00 89.19 191 PRO A CA 1
ATOM 1511 C C . PRO A 1 191 ? 25.839 -10.355 3.817 1.00 89.19 191 PRO A C 1
ATOM 1513 O O . PRO A 1 191 ? 25.072 -10.209 4.763 1.00 89.19 191 PRO A O 1
ATOM 1516 N N . ASP A 1 192 ? 25.681 -9.699 2.665 1.00 88.19 192 ASP A N 1
ATOM 1517 C CA . ASP A 1 192 ? 24.622 -8.727 2.388 1.00 88.19 192 ASP A CA 1
ATOM 1518 C C . ASP A 1 192 ? 23.464 -9.327 1.563 1.00 88.19 192 ASP A C 1
ATOM 1520 O O . ASP A 1 192 ? 22.620 -8.612 1.017 1.00 88.19 192 ASP A O 1
ATOM 1524 N N . TRP A 1 193 ? 23.397 -10.662 1.442 1.00 87.69 193 TRP A N 1
ATOM 1525 C CA . TRP A 1 193 ? 22.414 -11.341 0.590 1.00 87.69 193 TRP A CA 1
ATOM 1526 C C . TRP A 1 193 ? 20.976 -10.915 0.891 1.00 87.69 193 TRP A C 1
ATOM 1528 O O . TRP A 1 193 ? 20.170 -10.806 -0.033 1.00 87.69 193 TRP A O 1
ATOM 1538 N N . TYR A 1 194 ? 20.650 -10.676 2.165 1.00 86.31 194 TYR A N 1
ATOM 1539 C CA . TYR A 1 194 ? 19.294 -10.345 2.589 1.00 86.31 194 TYR A CA 1
ATOM 1540 C C . TYR A 1 194 ? 18.872 -8.964 2.088 1.00 86.31 194 TYR A C 1
ATOM 1542 O O . TYR A 1 194 ? 17.818 -8.842 1.467 1.00 86.31 194 TYR A O 1
ATOM 1550 N N . ASN A 1 195 ? 19.717 -7.946 2.260 1.00 87.31 195 ASN A N 1
ATOM 1551 C CA . ASN A 1 195 ? 19.410 -6.587 1.810 1.00 87.31 195 ASN A CA 1
ATOM 1552 C C . ASN A 1 195 ? 19.335 -6.498 0.282 1.00 87.31 195 ASN A C 1
ATOM 1554 O O . ASN A 1 195 ? 18.527 -5.747 -0.258 1.00 87.31 195 ASN A O 1
ATOM 1558 N N . LYS A 1 196 ? 20.120 -7.310 -0.436 1.00 87.62 196 LYS A N 1
ATOM 1559 C CA . LYS A 1 196 ? 20.034 -7.424 -1.901 1.00 87.62 196 LYS A CA 1
ATOM 1560 C C . LYS A 1 196 ? 18.762 -8.139 -2.353 1.00 87.62 196 LYS A C 1
ATOM 1562 O O . LYS A 1 196 ? 18.149 -7.740 -3.346 1.00 87.62 196 LYS A O 1
ATOM 1567 N N . LYS A 1 197 ? 18.364 -9.187 -1.623 1.00 88.69 197 LYS A N 1
ATOM 1568 C CA . LYS A 1 197 ? 17.172 -10.002 -1.892 1.00 88.69 197 LYS A CA 1
ATOM 1569 C C . LYS A 1 197 ? 15.878 -9.263 -1.568 1.00 88.69 197 LYS A C 1
ATOM 1571 O O . LYS A 1 197 ? 14.906 -9.419 -2.298 1.00 88.69 197 LYS A O 1
ATOM 1576 N N . ALA A 1 198 ? 15.841 -8.503 -0.484 1.00 88.88 198 ALA A N 1
ATOM 1577 C CA . ALA A 1 198 ? 14.635 -7.868 0.025 1.00 88.88 198 ALA A CA 1
ATOM 1578 C C . ALA A 1 198 ? 14.971 -6.503 0.652 1.00 88.88 198 ALA A C 1
ATOM 1580 O O . ALA A 1 198 ? 14.794 -6.350 1.865 1.00 88.88 198 ALA A O 1
ATOM 1581 N N . PRO A 1 199 ? 15.410 -5.509 -0.148 1.00 90.62 199 PRO A N 1
ATOM 1582 C CA . PRO A 1 199 ? 15.727 -4.166 0.343 1.00 90.62 199 PRO A CA 1
ATOM 1583 C C . PRO A 1 199 ? 14.556 -3.557 1.118 1.00 90.62 199 PRO A C 1
ATOM 1585 O O . PRO A 1 199 ? 13.395 -3.916 0.892 1.00 90.62 199 PRO A O 1
ATOM 1588 N N . GLU A 1 200 ? 14.842 -2.655 2.055 1.00 91.81 200 GLU A N 1
ATOM 1589 C CA . GLU A 1 200 ? 13.806 -2.019 2.874 1.00 91.81 200 GLU A CA 1
ATOM 1590 C C . GLU A 1 200 ? 12.732 -1.329 2.012 1.00 91.81 200 GLU A C 1
ATOM 1592 O O . GLU A 1 200 ? 13.082 -0.684 1.014 1.00 91.81 200 GLU A O 1
ATOM 1597 N N . PRO A 1 201 ? 11.436 -1.456 2.373 1.00 94.25 201 PRO A N 1
ATOM 1598 C CA . PRO A 1 201 ? 10.372 -0.723 1.699 1.00 94.25 201 PRO A CA 1
ATOM 1599 C C . PRO A 1 201 ? 10.663 0.779 1.645 1.00 94.25 201 PRO A C 1
ATOM 1601 O O . PRO A 1 201 ? 11.122 1.362 2.624 1.00 94.25 201 PRO A O 1
ATOM 1604 N N . GLN A 1 202 ? 10.335 1.414 0.523 1.00 95.88 202 GLN A N 1
ATOM 1605 C CA . GLN A 1 202 ? 10.517 2.854 0.329 1.00 95.88 202 GLN A CA 1
ATOM 1606 C C . GLN A 1 202 ? 9.166 3.563 0.250 1.00 95.88 202 GLN A C 1
ATOM 1608 O O . GLN A 1 202 ? 8.288 3.147 -0.508 1.00 95.88 202 GLN A O 1
ATOM 1613 N N . LEU A 1 203 ? 9.001 4.641 1.017 1.00 96.75 203 LEU A N 1
ATOM 1614 C CA . LEU A 1 203 ? 7.768 5.424 1.054 1.00 96.75 203 LEU A CA 1
ATOM 1615 C C . LEU A 1 203 ? 7.565 6.169 -0.271 1.00 96.75 203 LEU A C 1
ATOM 1617 O O . LEU A 1 203 ? 8.341 7.058 -0.634 1.00 96.75 203 LEU A O 1
ATOM 1621 N N . LEU A 1 204 ? 6.477 5.861 -0.968 1.00 97.56 204 LEU A N 1
ATOM 1622 C CA . LEU A 1 204 ? 6.068 6.551 -2.186 1.00 97.56 204 LEU A CA 1
ATOM 1623 C C . LEU A 1 204 ? 5.104 7.700 -1.888 1.00 97.56 204 LEU A C 1
ATOM 1625 O O . LEU A 1 204 ? 5.310 8.796 -2.398 1.00 97.56 204 LEU A O 1
ATOM 1629 N N . PHE A 1 205 ? 4.119 7.497 -1.018 1.00 98.00 205 PHE A N 1
ATOM 1630 C CA . PHE A 1 205 ? 3.090 8.499 -0.733 1.00 98.00 205 PHE A CA 1
ATOM 1631 C C . PHE A 1 205 ? 2.650 8.458 0.728 1.00 98.00 205 PHE A C 1
ATOM 1633 O O . PHE A 1 205 ? 2.671 7.395 1.343 1.00 98.00 205 PHE A O 1
ATOM 1640 N N . SER A 1 206 ? 2.230 9.609 1.253 1.00 97.38 206 SER A N 1
ATOM 1641 C CA . SER A 1 206 ? 1.569 9.742 2.550 1.00 97.38 206 SER A CA 1
ATOM 1642 C C . SER A 1 206 ? 0.408 10.723 2.420 1.00 97.38 206 SER A C 1
ATOM 1644 O O . SER A 1 206 ? 0.563 11.783 1.819 1.00 97.38 206 SER A O 1
ATOM 1646 N N . GLY A 1 207 ? -0.722 10.391 3.026 1.00 97.25 207 GLY A N 1
ATOM 1647 C CA . GLY A 1 207 ? -1.933 11.199 3.041 1.00 97.25 207 GLY A CA 1
ATOM 1648 C C . GLY A 1 207 ? -2.743 10.968 4.311 1.00 97.25 207 GLY A C 1
ATOM 1649 O O . GLY A 1 207 ? -2.375 10.160 5.165 1.00 97.25 207 GLY A O 1
ATOM 1650 N N . GLN A 1 208 ? -3.849 11.695 4.418 1.00 97.94 208 GLN A N 1
ATOM 1651 C CA . GLN A 1 208 ? -4.758 11.660 5.556 1.00 97.94 208 GLN A CA 1
ATOM 1652 C C . GLN A 1 208 ? -6.178 11.406 5.047 1.00 97.94 208 GLN A C 1
ATOM 1654 O O . GLN A 1 208 ? -6.672 12.151 4.204 1.00 97.94 208 GLN A O 1
ATOM 1659 N N . ALA A 1 209 ? -6.807 10.340 5.530 1.00 97.38 209 ALA A N 1
ATOM 1660 C CA . ALA A 1 209 ? -8.216 10.058 5.310 1.00 97.38 209 ALA A CA 1
ATOM 1661 C C . ALA A 1 209 ? -9.078 10.807 6.331 1.00 97.38 209 ALA A C 1
ATOM 1663 O O . ALA A 1 209 ? -8.652 11.071 7.462 1.00 97.38 209 ALA A O 1
ATOM 1664 N N . ASP A 1 210 ? -10.312 11.082 5.928 1.00 97.19 210 ASP A N 1
ATOM 1665 C CA . ASP A 1 210 ? -11.339 11.662 6.778 1.00 97.19 210 ASP A CA 1
ATOM 1666 C C . ASP A 1 210 ? -12.160 10.565 7.462 1.00 97.19 210 ASP A C 1
ATOM 1668 O O . ASP A 1 210 ? -12.059 9.372 7.153 1.00 97.19 210 ASP A O 1
ATOM 1672 N N . TYR A 1 211 ? -13.024 10.969 8.391 1.00 94.94 211 TYR A N 1
ATOM 1673 C CA . TYR A 1 211 ? -14.020 10.064 8.948 1.00 94.94 211 TYR A CA 1
ATOM 1674 C C . TYR A 1 211 ? -15.038 9.656 7.880 1.00 94.94 211 TYR A C 1
ATOM 1676 O O . TYR A 1 211 ? -15.779 10.479 7.337 1.00 94.94 211 TYR A O 1
ATOM 1684 N N . GLY A 1 212 ? -15.097 8.354 7.618 1.00 90.06 212 GLY A N 1
ATOM 1685 C CA . GLY A 1 212 ? -16.061 7.755 6.710 1.00 90.06 212 GLY A CA 1
ATOM 1686 C C . GLY A 1 212 ? -17.454 7.682 7.333 1.00 90.06 212 GLY A C 1
ATOM 1687 O O . GLY A 1 212 ? -17.624 7.505 8.542 1.00 90.06 212 GLY A O 1
ATOM 1688 N N . LYS A 1 213 ? -18.486 7.771 6.493 1.00 89.94 213 LYS A N 1
ATOM 1689 C CA . LYS A 1 213 ? -19.873 7.509 6.910 1.00 89.94 213 LYS A CA 1
ATOM 1690 C C . LYS A 1 213 ? -20.130 6.005 6.957 1.00 89.94 213 LYS A C 1
ATOM 1692 O O . LYS A 1 213 ? -19.734 5.300 6.034 1.00 89.94 213 LYS A O 1
ATOM 1697 N N . GLY A 1 214 ? -20.857 5.526 7.958 1.00 88.50 214 GLY A N 1
ATOM 1698 C CA . GLY A 1 214 ? -21.300 4.133 8.061 1.00 88.50 214 GLY A CA 1
ATOM 1699 C C . GLY A 1 214 ? -21.832 3.836 9.457 1.00 88.50 214 GLY A C 1
ATOM 1700 O O . GLY A 1 214 ? -21.545 4.592 10.385 1.00 88.50 214 GLY A O 1
ATOM 1701 N N . ASP A 1 215 ? -22.611 2.767 9.600 1.00 89.62 215 ASP A N 1
ATOM 1702 C CA . ASP A 1 215 ? -23.084 2.301 10.902 1.00 89.62 215 ASP A CA 1
ATOM 1703 C C . ASP A 1 215 ? -22.089 1.272 11.479 1.00 89.62 215 ASP A C 1
ATOM 1705 O O . ASP A 1 215 ? -21.960 0.173 10.935 1.00 89.62 215 ASP A O 1
ATOM 1709 N N . PRO A 1 216 ? -21.374 1.578 12.582 1.00 89.19 216 PRO A N 1
ATOM 1710 C CA . PRO A 1 216 ? -20.447 0.632 13.205 1.00 89.19 216 PRO A CA 1
ATOM 1711 C C . PRO A 1 216 ? -21.116 -0.666 13.676 1.00 89.19 216 PRO A C 1
ATOM 1713 O O . PRO A 1 216 ? -20.431 -1.671 13.891 1.00 89.19 216 PRO A O 1
ATOM 1716 N N . THR A 1 217 ? -22.444 -0.677 13.843 1.00 89.00 217 THR A N 1
ATOM 1717 C CA . THR A 1 217 ? -23.170 -1.867 14.298 1.00 89.00 217 THR A CA 1
ATOM 1718 C C . THR A 1 217 ? -23.111 -3.020 13.298 1.00 89.00 217 THR A C 1
ATOM 1720 O O . 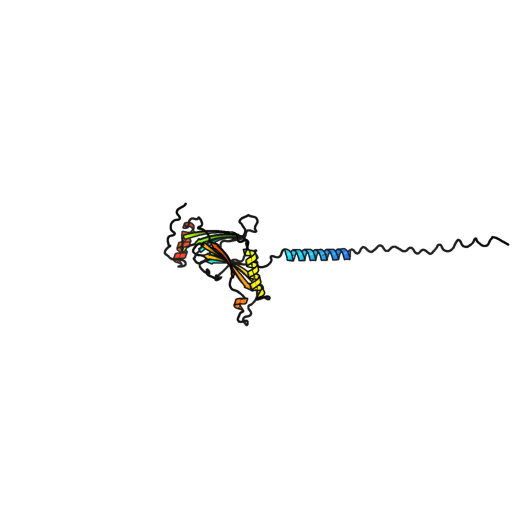THR A 1 217 ? -23.175 -4.188 13.697 1.00 89.00 217 THR A O 1
ATOM 1723 N N . GLU A 1 218 ? -22.839 -2.731 12.023 1.00 88.00 218 GLU A N 1
ATOM 1724 C CA . GLU A 1 218 ? -22.554 -3.741 10.998 1.00 88.00 218 GLU A CA 1
ATOM 1725 C C . GLU A 1 218 ? -21.380 -4.653 11.403 1.00 88.00 218 GLU A C 1
ATOM 1727 O O . GLU A 1 218 ? -21.361 -5.850 11.100 1.00 88.00 218 GLU A O 1
ATOM 1732 N N . TYR A 1 219 ? -20.439 -4.123 12.189 1.00 90.06 219 TYR A N 1
ATOM 1733 C CA . TYR A 1 219 ? -19.271 -4.836 12.694 1.00 90.06 219 TYR A CA 1
ATOM 1734 C C . TYR A 1 219 ? -19.420 -5.325 14.138 1.00 90.06 219 TYR A C 1
ATOM 1736 O O . TYR A 1 219 ? -18.459 -5.875 14.680 1.00 90.06 219 TYR A O 1
ATOM 1744 N N . THR A 1 220 ? -20.592 -5.212 14.782 1.00 88.00 220 THR A N 1
ATOM 1745 C CA . THR A 1 220 ? -20.768 -5.580 16.205 1.00 88.00 220 THR A CA 1
ATOM 1746 C C . THR A 1 220 ? -20.333 -7.015 16.499 1.00 88.00 220 THR A C 1
ATOM 1748 O O . THR A 1 220 ? -19.560 -7.249 17.428 1.00 88.00 220 THR A O 1
ATOM 1751 N N . LYS A 1 221 ? -20.773 -7.991 15.692 1.00 89.75 221 LYS A N 1
ATOM 1752 C CA . LYS A 1 221 ? -20.422 -9.407 15.911 1.00 89.75 221 LYS A CA 1
ATOM 1753 C C . LYS A 1 221 ? -18.915 -9.644 15.804 1.00 89.75 221 LYS A C 1
ATOM 1755 O O . LYS A 1 221 ? -18.346 -10.322 16.655 1.00 89.75 221 LYS A O 1
ATOM 1760 N N . ARG A 1 222 ? -18.269 -9.061 14.790 1.00 90.25 222 ARG A N 1
ATOM 1761 C CA . ARG A 1 222 ? -16.817 -9.185 14.587 1.00 90.25 222 ARG A CA 1
ATOM 1762 C C . ARG A 1 222 ? -16.026 -8.458 15.661 1.00 90.25 222 ARG A C 1
ATOM 1764 O O . ARG A 1 222 ? -15.055 -9.003 16.159 1.00 90.25 222 ARG A O 1
ATOM 1771 N N . THR A 1 223 ? -16.487 -7.286 16.081 1.00 89.38 223 THR A N 1
ATOM 1772 C CA . THR A 1 223 ? -15.899 -6.542 17.198 1.00 89.38 223 THR A CA 1
ATOM 1773 C C . THR A 1 223 ? -15.930 -7.373 18.477 1.00 89.38 223 THR A C 1
ATOM 1775 O O . THR A 1 223 ? -14.913 -7.511 19.149 1.00 89.38 223 THR A O 1
ATOM 1778 N N . ALA A 1 224 ? -17.077 -7.976 18.806 1.00 89.69 224 ALA A N 1
ATOM 1779 C CA . ALA A 1 224 ? -17.201 -8.834 19.981 1.00 89.69 224 ALA A CA 1
ATOM 1780 C C . ALA A 1 224 ? -16.275 -10.061 19.901 1.00 89.69 224 ALA A C 1
ATOM 1782 O O . ALA A 1 224 ? -15.667 -10.440 20.901 1.00 89.69 224 ALA A O 1
ATOM 1783 N N . GLN A 1 225 ? -16.133 -10.659 18.714 1.00 90.50 225 GLN A N 1
ATOM 1784 C CA . GLN A 1 225 ? -15.198 -11.762 18.478 1.00 90.50 225 GLN A CA 1
ATOM 1785 C C . GLN A 1 225 ? -13.737 -11.327 18.648 1.00 90.50 225 GLN A C 1
ATOM 1787 O O . GLN A 1 225 ? -13.013 -11.983 19.392 1.00 90.50 225 GLN A O 1
ATOM 1792 N N . ALA A 1 226 ? -13.331 -10.208 18.044 1.00 89.12 226 ALA A N 1
ATOM 1793 C CA . ALA A 1 226 ? -11.976 -9.668 18.146 1.00 89.12 226 ALA A CA 1
ATOM 1794 C C . ALA A 1 226 ? -11.617 -9.310 19.600 1.00 89.12 226 ALA A C 1
ATOM 1796 O O . ALA A 1 226 ? -10.534 -9.646 20.076 1.00 89.12 226 ALA A O 1
ATOM 1797 N N . ARG A 1 227 ? -12.560 -8.734 20.366 1.00 91.00 227 ARG A N 1
ATOM 1798 C CA . ARG A 1 227 ? -12.403 -8.529 21.820 1.00 91.00 227 ARG A CA 1
ATOM 1799 C C . ARG A 1 227 ? -12.203 -9.844 22.553 1.00 91.00 227 ARG A C 1
ATOM 1801 O O . ARG A 1 227 ? -11.271 -9.976 23.337 1.00 91.00 227 ARG A O 1
ATOM 1808 N N . LYS A 1 228 ? -13.067 -10.832 22.307 1.00 91.88 228 LYS A N 1
ATOM 1809 C CA . LYS A 1 228 ? -12.973 -12.150 22.952 1.00 91.88 228 LYS A CA 1
ATOM 1810 C C . LYS A 1 228 ? -11.641 -12.848 22.645 1.00 91.88 228 LYS A C 1
ATOM 1812 O O . LYS A 1 228 ? -11.133 -13.560 23.503 1.00 91.88 228 LYS A O 1
ATOM 1817 N N . ALA A 1 229 ? -11.092 -12.635 21.452 1.00 89.56 229 ALA A N 1
ATOM 1818 C CA . ALA A 1 229 ? -9.797 -13.157 21.029 1.00 89.56 229 ALA A CA 1
ATOM 1819 C C . ALA A 1 229 ? -8.593 -12.356 21.568 1.00 89.56 229 ALA A C 1
ATOM 1821 O O . ALA A 1 229 ? -7.460 -12.800 21.412 1.00 89.56 229 ALA A O 1
ATOM 1822 N N . GLY A 1 230 ? -8.814 -11.202 22.210 1.00 88.00 230 GLY A N 1
ATOM 1823 C CA . GLY A 1 230 ? -7.744 -10.325 22.698 1.00 88.00 230 GLY A CA 1
ATOM 1824 C C . GLY A 1 230 ? -7.037 -9.529 21.596 1.00 88.00 230 GLY A C 1
ATOM 1825 O O . GLY A 1 230 ? -5.981 -8.958 21.840 1.00 88.00 230 GLY A O 1
ATOM 1826 N N . GLU A 1 231 ? -7.612 -9.476 20.392 1.00 87.19 231 GLU A N 1
ATOM 1827 C CA . GLU A 1 231 ? -7.058 -8.755 19.238 1.00 87.19 231 GLU A CA 1
ATOM 1828 C C . GLU A 1 231 ? -7.276 -7.239 19.344 1.00 87.19 231 GLU A C 1
ATOM 1830 O O . GLU A 1 231 ? -6.549 -6.457 18.733 1.00 87.19 231 GLU A O 1
ATOM 1835 N N . ILE A 1 232 ? -8.277 -6.827 20.129 1.00 88.31 232 ILE A N 1
ATOM 1836 C CA . ILE A 1 232 ? -8.566 -5.431 20.465 1.00 88.31 232 ILE A CA 1
ATOM 1837 C C . ILE A 1 232 ? -8.896 -5.278 21.957 1.00 88.31 232 ILE A C 1
ATOM 1839 O O . ILE A 1 232 ? -9.402 -6.229 22.565 1.00 88.31 232 ILE A O 1
ATOM 1843 N N . PRO A 1 233 ? -8.668 -4.090 22.554 1.00 83.69 233 PRO A N 1
ATOM 1844 C CA . PRO A 1 233 ? -9.019 -3.823 23.947 1.00 83.69 233 PRO A CA 1
ATOM 1845 C C . PRO A 1 233 ? -10.511 -4.043 24.248 1.00 83.69 233 PRO A C 1
ATOM 1847 O O . PRO A 1 233 ? -11.382 -3.827 23.399 1.00 83.69 233 PRO A O 1
ATOM 1850 N N . GLN A 1 234 ? -10.809 -4.454 25.485 1.00 77.38 234 GLN A N 1
ATOM 1851 C CA . GLN A 1 234 ? -12.188 -4.632 25.962 1.00 77.38 234 GLN A CA 1
ATOM 1852 C C . GLN A 1 234 ? -12.937 -3.298 26.074 1.00 77.38 234 GLN A C 1
ATOM 1854 O O . GLN A 1 234 ? -14.139 -3.242 25.815 1.00 77.38 234 GLN A O 1
ATOM 1859 N N . GLU A 1 235 ? -12.222 -2.226 26.412 1.00 69.25 235 GLU A N 1
ATOM 1860 C CA . GLU A 1 235 ? -12.767 -0.878 26.519 1.00 69.25 235 GLU A CA 1
ATOM 1861 C C . GLU A 1 235 ? -12.649 -0.140 25.183 1.00 69.25 235 GLU A C 1
ATOM 1863 O O . GLU A 1 235 ? -11.587 -0.092 24.561 1.00 69.25 235 GLU A O 1
ATOM 1868 N N . THR A 1 236 ? -13.752 0.454 24.735 1.00 59.78 236 THR A N 1
ATOM 1869 C CA . THR A 1 236 ? -13.719 1.474 23.685 1.00 59.78 236 THR A CA 1
ATOM 1870 C C . THR A 1 236 ? -13.263 2.783 24.305 1.00 59.78 236 THR A C 1
ATOM 1872 O O . THR A 1 236 ? -13.908 3.247 25.244 1.00 59.78 236 THR A O 1
ATOM 1875 N N . VAL A 1 237 ? -12.248 3.438 23.741 1.00 56.09 237 VAL A N 1
ATOM 1876 C CA . VAL A 1 237 ? -12.136 4.891 23.919 1.00 56.09 237 VAL A CA 1
ATOM 1877 C C . VAL A 1 237 ? -13.333 5.488 23.174 1.00 56.09 237 VAL A C 1
ATOM 1879 O O . VAL A 1 237 ? -13.430 5.277 21.960 1.00 56.09 237 VAL A O 1
ATOM 1882 N N . PRO A 1 238 ? -14.286 6.154 23.850 1.00 48.16 238 PRO A N 1
ATOM 1883 C CA . PRO A 1 238 ? -15.431 6.735 23.170 1.00 48.16 238 PRO A CA 1
ATOM 1884 C C . PRO A 1 238 ? -14.920 7.734 22.134 1.00 48.16 238 PRO A C 1
ATOM 1886 O O . PRO A 1 238 ? -14.207 8.678 22.466 1.00 48.16 238 PRO A O 1
ATOM 1889 N N . SER A 1 239 ? -15.272 7.527 20.867 1.00 51.88 239 SER A N 1
ATOM 1890 C CA . SER A 1 239 ? -15.243 8.614 19.901 1.00 51.88 239 SER A CA 1
ATOM 1891 C C . SER A 1 239 ? -16.204 9.680 20.411 1.00 51.88 239 SER A C 1
ATOM 1893 O O . SER A 1 239 ? -17.390 9.381 20.574 1.00 51.88 239 SER A O 1
ATOM 1895 N N . GLU A 1 240 ? -15.729 10.897 20.665 1.00 48.72 240 GLU A N 1
ATOM 1896 C CA . GLU A 1 240 ? -16.641 12.027 20.812 1.00 48.72 240 GLU A CA 1
ATOM 1897 C C . GLU A 1 240 ? -17.643 12.005 19.643 1.00 48.72 240 GLU A C 1
ATOM 1899 O O . GLU A 1 240 ? -17.242 11.775 18.493 1.00 48.72 240 GLU A O 1
ATOM 1904 N N . PRO A 1 241 ? -18.950 12.159 19.906 1.00 44.66 241 PRO A N 1
ATOM 1905 C CA . PRO A 1 241 ? -19.941 12.172 18.847 1.00 44.66 241 PRO A CA 1
ATOM 1906 C C . PRO A 1 241 ? -19.632 13.334 17.903 1.00 44.66 241 PRO A C 1
ATOM 1908 O O . PRO A 1 241 ? -19.556 14.488 18.324 1.00 44.66 241 PRO A O 1
ATOM 1911 N N . ILE A 1 242 ? -19.471 13.031 16.613 1.00 52.28 242 ILE A N 1
ATOM 1912 C CA . ILE A 1 242 ? -19.343 14.053 15.577 1.00 52.28 242 ILE A CA 1
ATOM 1913 C C . ILE A 1 242 ? -20.666 14.821 15.542 1.00 52.28 242 ILE A C 1
ATOM 1915 O O . ILE A 1 242 ? -21.681 14.340 15.032 1.00 52.28 242 ILE A O 1
ATOM 1919 N N . ILE A 1 243 ? -20.653 16.027 16.106 1.00 42.50 243 ILE A N 1
ATOM 1920 C CA . ILE A 1 243 ? -21.697 17.022 15.898 1.00 42.50 243 ILE A CA 1
ATOM 1921 C C . ILE A 1 243 ? -21.703 17.326 14.399 1.00 42.50 243 ILE A C 1
ATOM 1923 O O . ILE A 1 243 ? -20.728 17.853 13.862 1.00 42.50 243 ILE A O 1
ATOM 1927 N N . LYS A 1 244 ? -22.799 16.968 13.722 1.00 40.34 244 LYS A N 1
ATOM 1928 C CA . LYS A 1 244 ? -23.078 17.408 12.351 1.00 40.34 244 LYS A CA 1
ATOM 1929 C C . LYS A 1 244 ? -22.994 18.940 12.317 1.00 40.34 244 LYS A C 1
ATOM 1931 O O . LYS A 1 244 ? -23.766 19.592 13.020 1.00 40.34 244 LYS A O 1
ATOM 1936 N N . LYS A 1 245 ? -22.068 19.491 11.532 1.00 38.53 245 LYS A N 1
ATOM 1937 C CA . LYS A 1 245 ? -22.151 20.870 11.037 1.00 38.53 245 LYS A CA 1
ATOM 1938 C C . LYS A 1 245 ? -22.706 20.848 9.624 1.00 38.53 245 LYS A C 1
ATOM 1940 O O . LYS A 1 245 ? -22.331 19.915 8.878 1.00 38.53 245 LYS A O 1
#

Radius of gyration: 36.72 Å; chains: 1; bounding box: 59×39×148 Å

InterPro domains:
  IPR021326 Protein of unknown function DUF2931 [PF11153] (84-220)

Foldseek 3Di:
DDPPPPPDPPDDDPPDPDPPPPPDPPPPVVVVVVVVVVVVVVVVVVCVVVPDDDDPWAFWEAEEECAWKWFQKKWFPPPPVPDPIDIDTDGTHGAQDDVVGDDDDTDGDGTHAQGQKIWTWMAGLLQLFIWTDIDGHNCLNVLNVVVLCVLCVVPVPWDWHWYWYWYAYPQQKTWTWIWTATPDDFPPVPPCSCCNGTPTIHTRDIDGTDTDDDHSVVCVVVSVVCCVVVSYPPDRPHDDPPDDD

Secondary structure (DSSP, 8-state):
--S-SS---SSS--S-------------HHHHHHHHHHHHHHHHHHHHHHHSPPSP-EEEEEEEESS-EEEEEEEES-TTS-S--EEE--EEE--B-SSSPPP---EEEEEEPPPSEEEEEEEETTTTEEEEEEEE-TTHHHHHHHHHHHHHHH-TT--EEEEEEEEE-TTSEEEEEEEEEESS---TTSTTHHHHHSPPPEEEEEEEPEEEP--GGGGHHHHHHHHHTTSS-SS--PPPP----

Organism: NCBI:txid1121455

Sequence (245 aa):
MSKDEILNQATEDASGVKSKQAIAPKKNSKFKRNTLIILVIICVFMAYNTLRPKPPMIYDLALVSQHYVWGERFTFDDFDGKGNRWGFGFGATSTGFGPPPSWGGGANLGLQPIPTQLYARWFDFPKQRFYEGNFDMPELPAKAAQVYKEISDRNPKLTYRNTLIIAVGAEGEVQLWLKAIADGTPNFKDPDWYNKKAPEPQLLFSGQADYGKGDPTEYTKRTAQARKAGEIPQETVPSEPIIKK

pLDDT: mean 81.81, std 16.89, range [38.53, 98.0]